Protein AF-A0A942FR25-F1 (afdb_monomer)

Solvent-accessible surface area (backbone atoms only — not comparable to full-atom values): 17354 Å² total; per-residue (Å²): 136,85,74,80,76,83,76,86,82,65,77,88,60,64,59,56,85,66,98,65,94,49,100,90,45,75,43,62,68,50,50,53,53,28,38,51,36,20,27,72,61,48,30,63,64,60,10,22,54,74,64,72,45,62,48,69,58,56,54,54,50,56,70,38,91,74,14,62,48,45,42,53,43,42,53,53,16,40,55,50,6,45,54,52,50,49,51,54,50,49,50,36,33,76,67,25,45,79,40,79,40,69,55,98,92,38,84,73,48,72,44,76,46,68,41,66,66,57,38,52,52,52,44,29,72,78,38,35,95,82,52,47,73,92,64,75,77,79,75,48,75,66,55,50,52,51,48,52,51,50,53,51,49,51,50,52,51,48,53,51,50,56,48,50,55,46,52,51,50,53,48,52,50,48,53,50,50,49,53,52,50,52,52,53,50,51,55,51,48,50,54,56,57,67,73,46,53,75,68,57,52,52,54,51,50,55,49,52,54,50,54,57,68,44,40,62,59,53,47,53,62,68,42,30,67,54,52,30,53,52,25,51,53,49,38,74,64,44,86,49,73,71,52,36,52,53,23,49,52,46,30,56,50,27,53,50,52,37,51,51,50,53,52,50,49,53,52,51,53,51,51,49,54,54,53,53,72,72,40,98,59,43,77,65,51,51,59,50,50,57,61,54,57,56,61,76,69,72,76,89,86,83,84,93,83,132

Mean predicted aligned error: 18.63 Å

Radius of gyration: 49.73 Å; Cα contacts (8 Å, |Δi|>4): 180; chains: 1; bounding box: 97×57×123 Å

Sequence (306 aa):
MDQPKPQQFLPQFTPVPRAKDRHNGWKPEVQRAFIEALAETGSVKSAARRVGRAEVGAYLLRRHPEAHEFRAAWDIALDIGMRRIEDVAMDRALHGVETPVYSYGKLVGTRRVYNDYLLMFMLRNRAPERFAGGQAKAMNAVDQMELTRLKKQWRKEWEAESKRERAIRDNEQARQSESNLIEGIASMHQRWFTELGPRSRAAYRSFREIELAEEEERRDMRWSDIDLEIAQEDLAQAGDHWEEEEARDAVTLAERTRSAHEADRAAAEAEYAEWFTQERRAKVWWVIDVVFGALSRGDGGEEEGE

Foldseek 3Di:
DDDPDQDPPFDDFDAQDDPDDDPQDCDPVLLVQLLSQCLQALDLCRSCVVSPHDSVRVVVSCPDPPCPRSVVSNVVSNVNNVVVVLVVLVCCQVFADWDFDDDPNDGPDTDGDHDVVSVLVSCCVVPVVVRVPDDDDPQDPVSVVVVVVVVVVVVVVVVVVVVVVVVVVVVVVVVVVVVVVVVVVVVVVVVVLVPDDPVVNVVVVVVVVVCVVCVVVVVVLVCLVVQLVVLVVQCVVDDDPVSNVVSVVSNVVSVVSNVVSVVVVVVVVVVCVVVCVPDPCNVVVVVVCVVVVVVVPPPDDDDDDD

Structure (mmCIF, N/CA/C/O backbone):
data_AF-A0A942FR25-F1
#
_entry.id   AF-A0A942FR25-F1
#
loop_
_atom_site.group_PDB
_atom_site.id
_atom_site.type_symbol
_atom_site.label_atom_id
_atom_site.label_alt_id
_atom_site.label_comp_id
_atom_site.label_asym_id
_atom_site.label_entity_id
_atom_site.label_seq_id
_atom_site.pdbx_PDB_ins_code
_atom_site.Cartn_x
_atom_site.Cartn_y
_atom_site.Cartn_z
_atom_site.occupancy
_atom_site.B_iso_or_equiv
_atom_site.auth_seq_id
_atom_site.auth_comp_id
_atom_site.auth_asym_id
_atom_site.auth_atom_id
_atom_site.pdbx_PDB_model_num
ATOM 1 N N . MET A 1 1 ? -46.292 -17.901 46.317 1.00 34.22 1 MET A N 1
ATOM 2 C CA . MET A 1 1 ? -45.677 -16.915 45.406 1.00 34.22 1 MET A CA 1
ATOM 3 C C . MET A 1 1 ? -45.292 -17.676 44.152 1.00 34.22 1 MET A C 1
ATOM 5 O O . MET A 1 1 ? -44.264 -18.339 44.144 1.00 34.22 1 MET A O 1
ATOM 9 N N . ASP A 1 2 ? -46.201 -17.703 43.184 1.00 38.41 2 ASP A N 1
ATOM 10 C CA . ASP A 1 2 ? -46.041 -18.387 41.900 1.00 38.41 2 ASP A CA 1
ATOM 11 C C . ASP A 1 2 ? -44.992 -17.617 41.084 1.00 38.41 2 ASP A C 1
ATOM 13 O O . ASP A 1 2 ? -45.192 -16.437 40.789 1.00 38.41 2 ASP A O 1
ATOM 17 N N . GLN A 1 3 ? -43.816 -18.207 40.847 1.00 40.31 3 GLN A N 1
ATOM 18 C CA . GLN A 1 3 ? -42.799 -17.544 40.031 1.00 40.31 3 GLN A CA 1
ATOM 19 C C . GLN A 1 3 ? -43.244 -17.615 38.567 1.00 40.31 3 GLN A C 1
ATOM 21 O O . GLN A 1 3 ? -43.545 -18.715 38.097 1.00 40.31 3 GLN A O 1
ATOM 26 N N . PRO A 1 4 ? -43.296 -16.488 37.834 1.00 40.94 4 PRO A N 1
ATOM 27 C CA . PRO A 1 4 ? -43.679 -16.520 36.431 1.00 40.94 4 PRO A CA 1
ATOM 28 C C . PRO A 1 4 ? -42.734 -17.457 35.672 1.00 40.94 4 PRO A C 1
ATOM 30 O O . PRO A 1 4 ? -41.515 -17.396 35.844 1.00 40.94 4 PRO A O 1
ATOM 33 N N . LYS A 1 5 ? -43.309 -18.357 34.862 1.00 44.16 5 LYS A N 1
ATOM 34 C CA . LYS A 1 5 ? -42.544 -19.283 34.017 1.00 44.16 5 LYS A CA 1
ATOM 35 C C . LYS A 1 5 ? -41.542 -18.488 33.163 1.00 44.16 5 LYS A C 1
ATOM 37 O O . LYS A 1 5 ? -41.953 -17.484 32.574 1.00 44.16 5 LYS A O 1
ATOM 42 N N . PRO A 1 6 ? -40.278 -18.937 33.063 1.00 47.50 6 PRO A N 1
ATOM 43 C CA . PRO A 1 6 ? -39.261 -18.269 32.260 1.00 47.50 6 PRO A CA 1
ATOM 44 C C . PRO A 1 6 ? -39.734 -18.158 30.808 1.00 47.50 6 PRO A C 1
ATOM 46 O O . PRO A 1 6 ? -40.096 -19.162 30.182 1.00 47.50 6 PRO A O 1
ATOM 49 N N . GLN A 1 7 ? -39.824 -16.931 30.294 1.00 50.09 7 GLN A N 1
ATOM 50 C CA . GLN A 1 7 ? -40.243 -16.692 28.917 1.00 50.09 7 GLN A CA 1
ATOM 51 C C . GLN A 1 7 ? -39.110 -17.164 28.000 1.00 50.09 7 GLN A C 1
ATOM 53 O O . GLN A 1 7 ? -38.007 -16.626 28.042 1.00 50.09 7 GLN A O 1
ATOM 58 N N . GLN A 1 8 ? -39.379 -18.189 27.185 1.00 53.31 8 GLN A N 1
ATOM 59 C CA . GLN A 1 8 ? -38.419 -18.822 26.272 1.00 53.31 8 GLN A CA 1
ATOM 60 C C . GLN A 1 8 ? -38.007 -17.877 25.125 1.00 53.31 8 GLN A C 1
ATOM 62 O O . GLN A 1 8 ? -38.397 -18.068 23.979 1.00 53.31 8 GLN A O 1
ATOM 67 N N . PHE A 1 9 ? -37.222 -16.843 25.428 1.00 59.25 9 PHE A N 1
ATOM 68 C CA . PHE A 1 9 ? -36.678 -15.899 24.444 1.00 59.25 9 PHE A CA 1
ATOM 69 C C . PHE A 1 9 ? -35.254 -16.243 23.992 1.00 59.25 9 PHE A C 1
ATOM 71 O O . PHE A 1 9 ? -34.686 -15.531 23.167 1.00 59.25 9 PHE A O 1
ATOM 78 N N . LEU A 1 10 ? -34.667 -17.322 24.519 1.00 70.50 10 LEU A N 1
ATOM 79 C CA . LEU A 1 10 ? -33.296 -17.727 24.218 1.00 70.50 10 LEU A CA 1
ATOM 80 C C . LEU A 1 10 ? -33.260 -19.056 23.464 1.00 70.50 10 LEU A C 1
ATOM 82 O O . LEU A 1 10 ? -34.078 -19.936 23.747 1.00 70.50 10 LEU A O 1
ATOM 86 N N . PRO A 1 11 ? -32.317 -19.217 22.518 1.00 74.00 11 PRO A N 1
ATOM 87 C CA . PRO A 1 11 ? -32.159 -20.468 21.796 1.00 74.00 11 PRO A CA 1
ATOM 88 C C . PRO A 1 11 ? -31.847 -21.601 22.775 1.00 74.00 11 PRO A C 1
ATOM 90 O O . PRO A 1 11 ? -31.029 -21.457 23.688 1.00 74.00 11 PRO A O 1
ATOM 93 N N . GLN A 1 12 ? -32.514 -22.738 22.576 1.00 83.88 12 GLN A N 1
ATOM 94 C CA . GLN A 1 12 ? -32.185 -23.968 23.288 1.00 83.88 12 GLN A CA 1
ATOM 95 C C . GLN A 1 12 ? -30.745 -24.360 22.940 1.00 83.88 12 GLN A C 1
ATOM 97 O O . GLN A 1 12 ? -30.355 -24.320 21.775 1.00 83.88 12 GLN A O 1
ATOM 102 N N . PHE A 1 13 ? -29.962 -24.729 23.951 1.00 91.12 13 PHE A N 1
ATOM 103 C CA . PHE A 1 13 ? -28.568 -25.135 23.793 1.00 91.12 13 PHE A CA 1
ATOM 104 C C . PHE A 1 13 ? -28.300 -26.390 24.623 1.00 91.12 13 PHE A C 1
ATOM 106 O O . PHE A 1 13 ? -28.892 -26.578 25.693 1.00 91.12 13 PHE A O 1
ATOM 113 N N . THR A 1 14 ? -27.387 -27.233 24.151 1.00 93.06 14 THR A N 1
ATOM 114 C CA . THR A 1 14 ? -26.921 -28.421 24.864 1.00 93.06 14 THR A CA 1
ATOM 115 C C . THR A 1 14 ? -26.031 -27.995 26.031 1.00 93.06 14 THR A C 1
ATOM 117 O O . THR A 1 14 ? -24.980 -27.383 25.813 1.00 93.06 14 THR A O 1
ATOM 120 N N . PRO A 1 15 ? -26.418 -28.273 27.290 1.00 93.75 15 PRO A N 1
ATOM 121 C CA . PRO A 1 15 ? -25.626 -27.857 28.438 1.00 93.75 15 PRO A CA 1
ATOM 122 C C . PRO A 1 15 ? -24.295 -28.596 28.505 1.00 93.75 15 PRO A C 1
ATOM 124 O O . PRO A 1 15 ? -24.213 -29.789 28.225 1.00 93.75 15 PRO A O 1
ATOM 127 N N . VAL A 1 16 ? -23.259 -27.885 28.942 1.00 94.56 16 VAL A N 1
ATOM 128 C CA . VAL A 1 16 ? -21.900 -28.416 29.043 1.00 94.56 16 VAL A CA 1
ATOM 129 C C . VAL A 1 16 ? -21.887 -29.579 30.040 1.00 94.56 16 VAL A C 1
ATOM 131 O O . VAL A 1 16 ? -22.288 -29.378 31.200 1.00 94.56 16 VAL A O 1
ATOM 134 N N . PRO A 1 17 ? -21.412 -30.772 29.646 1.00 91.44 17 PRO A N 1
ATOM 135 C CA . PRO A 1 17 ? -21.395 -31.926 30.531 1.00 91.44 17 PRO A CA 1
ATOM 136 C C . PRO A 1 17 ? -20.480 -31.679 31.735 1.00 91.44 17 PRO A C 1
ATOM 138 O O . PRO A 1 17 ? -19.470 -30.973 31.671 1.00 91.44 17 PRO A O 1
ATOM 141 N N . ARG A 1 18 ? -20.855 -32.243 32.888 1.00 90.56 18 ARG A N 1
ATOM 142 C CA . ARG A 1 18 ? -20.091 -32.128 34.136 1.00 90.56 18 ARG A CA 1
ATOM 143 C C . ARG A 1 18 ? -19.612 -33.505 34.569 1.00 90.56 18 ARG A C 1
ATOM 145 O O . ARG A 1 18 ? -20.420 -34.379 34.838 1.00 90.56 18 ARG A O 1
ATOM 152 N N . ALA A 1 19 ? -18.299 -33.654 34.737 1.00 81.56 19 ALA A N 1
ATOM 153 C CA . ALA A 1 19 ? -17.681 -34.923 35.136 1.00 81.56 19 ALA A CA 1
ATOM 154 C C . ALA A 1 19 ? -18.052 -35.404 36.555 1.00 81.56 19 ALA A C 1
ATOM 156 O O . ALA A 1 19 ? -17.898 -36.578 36.869 1.00 81.56 19 ALA A O 1
ATOM 157 N N . LYS A 1 20 ? -18.489 -34.504 37.446 1.00 84.06 20 LYS A N 1
ATOM 158 C CA . LYS A 1 20 ? -18.897 -34.840 38.820 1.00 84.06 20 LYS A CA 1
ATOM 159 C C . LYS A 1 20 ? -20.219 -34.159 39.142 1.00 84.06 20 LYS A C 1
ATOM 161 O O . LYS A 1 20 ? -20.299 -32.931 39.024 1.00 84.06 20 LYS A O 1
ATOM 166 N N . ASP A 1 21 ? -21.200 -34.929 39.607 1.00 83.31 21 ASP A N 1
ATOM 167 C CA . ASP A 1 21 ? -22.414 -34.362 40.188 1.00 83.31 21 ASP A CA 1
ATOM 168 C C . ASP A 1 21 ? -22.091 -33.799 41.578 1.00 83.31 21 ASP A C 1
ATOM 170 O O . ASP A 1 21 ? -21.550 -34.479 42.450 1.00 83.31 21 ASP A O 1
ATOM 174 N N . ARG A 1 22 ? -22.357 -32.507 41.759 1.00 85.00 22 ARG A N 1
ATOM 175 C CA . ARG A 1 22 ? -22.166 -31.786 43.020 1.00 85.00 22 ARG A CA 1
ATOM 176 C C . ARG A 1 22 ? -23.478 -31.093 43.351 1.00 85.00 22 ARG A C 1
ATOM 178 O O . ARG A 1 22 ? -24.115 -30.532 42.460 1.00 85.00 22 ARG A O 1
ATOM 185 N N . HIS A 1 23 ? -23.841 -31.040 44.631 1.00 80.38 23 HIS A N 1
ATOM 186 C CA . HIS A 1 23 ? -25.064 -30.358 45.077 1.00 80.38 23 HIS A CA 1
ATOM 187 C C . HIS A 1 23 ? -25.105 -28.877 44.632 1.00 80.38 23 HIS A C 1
ATOM 189 O O . HIS A 1 23 ? -26.142 -28.379 44.205 1.00 80.38 23 HIS A O 1
ATOM 195 N N . ASN A 1 24 ? -23.955 -28.195 44.635 1.00 82.31 24 ASN A N 1
ATOM 196 C CA . ASN A 1 24 ? -23.771 -26.828 44.135 1.00 82.31 24 ASN A CA 1
ATOM 197 C C . ASN A 1 24 ? -23.183 -26.779 42.709 1.00 82.31 24 ASN A C 1
ATOM 199 O O . ASN A 1 24 ? -22.561 -25.795 42.309 1.00 82.31 24 ASN A O 1
ATOM 203 N N . GLY A 1 25 ? -23.346 -27.853 41.939 1.00 88.38 25 GLY A N 1
ATOM 204 C CA . GLY A 1 25 ? -22.802 -27.988 40.596 1.00 88.38 25 GLY A CA 1
ATOM 205 C C . GLY A 1 25 ? -23.503 -27.106 39.564 1.00 88.38 25 GLY A C 1
ATOM 206 O O . GLY A 1 25 ? -24.610 -26.599 39.774 1.00 88.38 25 GLY A O 1
ATOM 207 N N . TRP A 1 26 ? -22.844 -26.947 38.420 1.00 93.88 26 TRP A N 1
ATOM 208 C CA . TRP A 1 26 ? -23.400 -26.333 37.216 1.00 93.88 26 TRP A CA 1
ATOM 209 C C . TRP A 1 26 ? -24.246 -27.345 36.440 1.00 93.88 26 TRP A C 1
ATOM 211 O O . TRP A 1 26 ? -23.858 -27.808 35.367 1.00 93.88 26 TRP A O 1
ATOM 221 N N . LYS A 1 27 ? -25.378 -27.727 37.036 1.00 93.00 27 LYS A N 1
ATOM 222 C CA . LYS A 1 27 ? -26.339 -28.654 36.431 1.00 93.00 27 LYS A CA 1
ATOM 223 C C . LYS A 1 27 ? -26.947 -28.058 35.151 1.00 93.00 27 LYS A C 1
ATOM 225 O O . LYS A 1 27 ? -26.974 -26.829 35.034 1.00 93.00 27 LYS A O 1
ATOM 230 N N . PRO A 1 28 ? -27.443 -28.888 34.219 1.00 92.75 28 PRO A N 1
ATOM 231 C CA . PRO A 1 28 ? -28.077 -28.427 32.982 1.00 92.75 28 PRO A CA 1
ATOM 232 C C . PRO A 1 28 ? -29.111 -27.307 33.188 1.00 92.75 28 PRO A C 1
ATOM 234 O O . PRO A 1 28 ? -29.110 -26.308 32.473 1.00 92.75 28 PRO A O 1
ATOM 237 N N . GLU A 1 29 ? -29.936 -27.418 34.228 1.00 90.94 29 GLU A N 1
ATOM 238 C CA . GLU A 1 29 ? -30.976 -26.444 34.579 1.00 90.94 29 GLU A CA 1
ATOM 239 C C . GLU A 1 29 ? -30.370 -25.111 35.029 1.00 90.94 29 GLU A C 1
ATOM 241 O O . GLU A 1 29 ? -30.848 -24.046 34.649 1.00 90.94 29 GLU A O 1
ATOM 246 N N . VAL A 1 30 ? -29.278 -25.168 35.796 1.00 94.25 30 VAL A N 1
ATOM 247 C CA . VAL A 1 30 ? -28.557 -23.990 36.301 1.00 94.25 30 VAL A CA 1
ATOM 248 C C . VAL A 1 30 ? -27.853 -23.257 35.161 1.00 94.25 30 VAL A C 1
ATOM 250 O O . VAL A 1 30 ? -27.816 -22.032 35.161 1.00 94.25 30 VAL A O 1
ATOM 253 N N . GLN A 1 31 ? -27.315 -23.986 34.178 1.00 95.31 31 GLN A N 1
ATOM 254 C CA . GLN A 1 31 ? -26.708 -23.377 32.992 1.00 95.31 31 GLN A CA 1
ATOM 255 C C . GLN A 1 31 ? -27.750 -22.616 32.167 1.00 95.31 31 GLN A C 1
ATOM 257 O O . GLN A 1 31 ? -27.502 -21.473 31.793 1.00 95.31 31 GLN A O 1
ATOM 262 N N . ARG A 1 32 ? -28.931 -23.208 31.939 1.00 94.69 32 ARG A N 1
ATOM 263 C CA . ARG A 1 32 ? -30.037 -22.537 31.236 1.00 94.69 32 ARG A CA 1
ATOM 264 C C . ARG A 1 32 ? -30.522 -21.296 31.990 1.00 94.69 32 ARG A C 1
ATOM 266 O O . ARG A 1 32 ? -30.569 -20.218 31.408 1.00 94.69 32 ARG A O 1
ATOM 273 N N . ALA A 1 33 ? -30.771 -21.422 33.296 1.00 93.81 33 ALA A N 1
ATOM 274 C CA . ALA A 1 33 ? -31.179 -20.298 34.143 1.00 93.81 33 ALA A CA 1
ATOM 275 C C . ALA A 1 33 ? -30.123 -19.180 34.197 1.00 93.81 33 ALA A C 1
ATOM 277 O O . ALA A 1 33 ? -30.453 -18.004 34.327 1.00 93.81 33 ALA A O 1
ATOM 278 N N . PHE A 1 34 ? -28.839 -19.531 34.094 1.00 95.62 34 PHE A N 1
ATOM 279 C CA . PHE A 1 34 ? -27.762 -18.549 34.051 1.00 95.62 34 PHE A CA 1
ATOM 280 C C . PHE A 1 34 ? -27.778 -17.753 32.747 1.00 95.62 34 PHE A C 1
ATOM 282 O O . PHE A 1 34 ? -27.652 -16.534 32.791 1.00 95.62 34 PHE A O 1
ATOM 289 N N . ILE A 1 35 ? -27.949 -18.427 31.608 1.00 95.62 35 ILE A N 1
ATOM 290 C CA . ILE A 1 35 ? -28.034 -17.788 30.290 1.00 95.62 35 ILE A CA 1
ATOM 291 C C . ILE A 1 35 ? -29.256 -16.863 30.216 1.00 95.62 35 ILE A C 1
ATOM 293 O O . ILE A 1 35 ? -29.148 -15.735 29.742 1.00 95.62 35 ILE A O 1
ATOM 297 N N . GLU A 1 36 ? -30.378 -17.273 30.803 1.00 93.75 36 GLU A N 1
ATOM 298 C CA . GLU A 1 36 ? -31.555 -16.417 30.963 1.00 93.75 36 GLU A CA 1
ATOM 299 C C . GLU A 1 36 ? -31.287 -15.191 31.842 1.00 93.75 36 GLU A C 1
ATOM 301 O O . GLU A 1 36 ? -31.509 -14.053 31.425 1.00 93.75 36 GLU A O 1
ATOM 306 N N . ALA A 1 37 ? -30.714 -15.394 33.029 1.00 93.38 37 ALA A N 1
ATOM 307 C CA . ALA A 1 37 ? -30.344 -14.292 33.907 1.00 93.38 37 ALA A CA 1
ATOM 308 C C . ALA A 1 37 ? -29.315 -13.347 33.258 1.00 93.38 37 ALA A C 1
ATOM 310 O O . ALA A 1 37 ? -29.316 -12.145 33.538 1.00 93.38 37 ALA A O 1
ATOM 311 N N . LEU A 1 38 ? -28.442 -13.863 32.390 1.00 94.31 38 LEU A N 1
ATOM 312 C CA . LEU A 1 38 ? -27.484 -13.068 31.630 1.00 94.31 38 LEU A CA 1
ATOM 313 C C . LEU A 1 38 ? -28.186 -12.196 30.585 1.00 94.31 38 LEU A C 1
ATOM 315 O O . LEU A 1 38 ? -27.869 -11.014 30.500 1.00 94.31 38 LEU A O 1
ATOM 319 N N . ALA A 1 39 ? -29.182 -12.729 29.876 1.00 93.06 39 ALA A N 1
ATOM 320 C CA . ALA A 1 39 ? -29.982 -11.964 28.919 1.00 93.06 39 ALA A CA 1
ATOM 321 C C . ALA A 1 39 ? -30.844 -10.880 29.575 1.00 93.06 39 ALA A C 1
ATOM 323 O O . ALA A 1 39 ? -31.107 -9.833 28.987 1.00 93.06 39 ALA A O 1
ATOM 324 N N . GLU A 1 40 ? -31.285 -11.102 30.811 1.00 90.25 40 GLU A N 1
ATOM 325 C CA . GLU A 1 40 ? -32.037 -10.094 31.557 1.00 90.25 40 GLU A CA 1
ATOM 326 C C . GLU A 1 40 ? -31.151 -8.990 32.135 1.00 90.25 40 GLU A C 1
ATOM 328 O O . GLU A 1 40 ? -31.572 -7.837 32.202 1.00 90.25 40 GLU A O 1
ATOM 333 N N . THR A 1 41 ? -29.943 -9.334 32.590 1.00 89.69 41 THR A N 1
ATOM 334 C CA . THR A 1 41 ? -29.105 -8.407 33.368 1.00 89.69 41 THR A CA 1
ATOM 335 C C . THR A 1 41 ? -27.943 -7.802 32.589 1.00 89.69 41 THR A C 1
ATOM 337 O O . THR A 1 41 ? -27.392 -6.797 33.033 1.00 89.69 41 THR A O 1
ATOM 340 N N . GLY A 1 42 ? -27.503 -8.439 31.500 1.00 90.44 42 GLY A N 1
ATOM 341 C CA . GLY A 1 42 ? -26.280 -8.092 30.768 1.00 90.44 42 GLY A CA 1
ATOM 342 C C . GLY A 1 42 ? -24.993 -8.198 31.600 1.00 90.44 42 GLY A C 1
ATOM 343 O O . GLY A 1 42 ? -23.936 -7.752 31.166 1.00 90.44 42 GLY A O 1
ATOM 344 N N . SER A 1 43 ? -25.052 -8.765 32.812 1.00 93.69 43 SER A N 1
ATOM 345 C CA . SER A 1 43 ? -23.929 -8.813 33.749 1.00 93.69 43 SER A CA 1
ATOM 346 C C . SER A 1 43 ? -23.711 -10.222 34.278 1.00 93.69 43 SER A C 1
ATOM 348 O O . SER A 1 43 ? -24.530 -10.765 35.019 1.00 93.69 43 SER A O 1
ATOM 350 N N . VAL A 1 44 ? -22.542 -10.786 33.974 1.0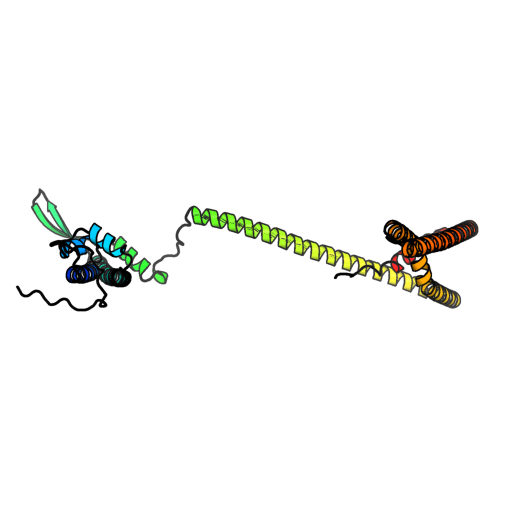0 95.44 44 VAL A N 1
ATOM 351 C CA . VAL A 1 44 ? -22.129 -12.132 34.405 1.00 95.44 44 VAL A CA 1
ATOM 352 C C . VAL A 1 44 ? -22.177 -12.279 35.925 1.00 95.44 44 VAL A C 1
ATOM 354 O O . VAL A 1 44 ? -22.658 -13.287 36.438 1.00 95.44 44 VAL A O 1
ATOM 357 N N . LYS A 1 45 ? -21.732 -11.253 36.657 1.00 95.94 45 LYS A N 1
ATOM 358 C CA . LYS A 1 45 ? -21.734 -11.239 38.124 1.00 95.94 45 LYS A CA 1
ATOM 359 C C . LYS A 1 45 ? -23.155 -11.294 38.689 1.00 95.94 45 LYS A C 1
ATOM 361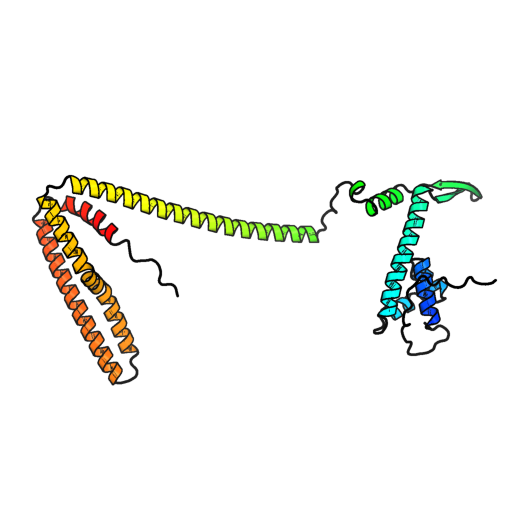 O O . LYS A 1 45 ? -23.426 -12.081 39.597 1.00 95.94 45 LYS A O 1
ATOM 366 N N . SER A 1 46 ? -24.064 -10.482 38.149 1.00 94.06 46 SER A N 1
ATOM 367 C CA . SER A 1 46 ? -25.473 -10.466 38.566 1.00 94.06 46 SER A CA 1
ATOM 368 C C . SER A 1 46 ? -26.185 -11.768 38.200 1.00 94.06 46 SER A C 1
ATOM 370 O O . SER A 1 46 ? -26.890 -12.330 39.038 1.00 94.06 46 SER A O 1
ATOM 372 N N . ALA A 1 47 ? -25.940 -12.293 36.997 1.00 95.25 47 ALA A N 1
ATOM 373 C CA . ALA A 1 47 ? -26.488 -13.564 36.536 1.00 95.25 47 ALA A CA 1
ATOM 374 C C . ALA A 1 47 ? -26.020 -14.744 37.402 1.00 95.25 47 ALA A C 1
ATOM 376 O O . ALA A 1 47 ? -26.838 -15.531 37.876 1.00 95.25 47 ALA A O 1
ATOM 377 N N . ALA A 1 48 ? -24.718 -14.825 37.700 1.00 95.88 48 ALA A N 1
ATOM 378 C CA . ALA A 1 48 ? -24.147 -15.857 38.564 1.00 95.88 48 ALA A CA 1
ATOM 379 C C . ALA A 1 48 ? -24.738 -15.797 39.983 1.00 95.88 48 ALA A C 1
ATOM 381 O O . ALA A 1 48 ? -25.132 -16.823 40.540 1.00 95.88 48 ALA A O 1
ATOM 382 N N . ARG A 1 49 ? -24.892 -14.587 40.540 1.00 95.75 49 ARG A N 1
ATOM 383 C CA . ARG A 1 49 ? -25.542 -14.385 41.842 1.00 95.75 49 ARG A CA 1
ATOM 384 C C . ARG A 1 49 ? -26.996 -14.856 41.835 1.00 95.75 49 ARG A C 1
ATOM 386 O O . ARG A 1 49 ? -27.417 -15.494 42.795 1.00 95.75 49 ARG A O 1
ATOM 393 N N . ARG A 1 50 ? -27.741 -14.581 40.760 1.00 95.25 50 ARG A N 1
ATOM 394 C CA . ARG A 1 50 ? -29.154 -14.967 40.619 1.00 95.25 50 ARG A CA 1
ATOM 395 C C . ARG A 1 50 ? -29.356 -16.480 40.586 1.00 95.25 50 ARG A C 1
ATOM 397 O O . ARG A 1 50 ? -30.327 -16.963 41.153 1.00 95.25 50 ARG A O 1
ATOM 404 N N . VAL A 1 51 ? -28.413 -17.228 40.012 1.00 94.75 51 VAL A N 1
ATOM 405 C CA . VAL A 1 51 ? -28.432 -18.704 40.038 1.00 94.75 51 VAL A CA 1
ATOM 406 C C . VAL A 1 51 ? -27.710 -19.314 41.247 1.00 94.75 51 VAL A C 1
ATOM 408 O O . VAL A 1 51 ? -27.536 -20.531 41.325 1.00 94.75 51 VAL A O 1
ATOM 411 N N . GLY A 1 52 ? -27.250 -18.489 42.194 1.00 94.38 52 GLY A N 1
ATOM 412 C CA . GLY A 1 52 ? -26.538 -18.951 43.385 1.00 94.38 52 GLY A CA 1
ATOM 413 C C . GLY A 1 52 ? -25.214 -19.652 43.063 1.00 94.38 52 GLY A C 1
ATOM 414 O O . GLY A 1 52 ? -24.905 -20.693 43.651 1.00 94.38 52 GLY A O 1
ATOM 415 N N . ARG A 1 53 ? -24.447 -19.141 42.091 1.00 94.38 53 ARG A N 1
ATOM 416 C CA . ARG A 1 53 ? -23.128 -19.664 41.698 1.00 94.38 53 ARG A CA 1
ATOM 417 C C . ARG A 1 53 ? -22.068 -18.566 41.670 1.00 94.38 53 ARG A C 1
ATOM 419 O O . ARG A 1 53 ? -22.361 -17.384 41.532 1.00 94.38 53 ARG A O 1
ATOM 426 N N . ALA A 1 54 ? -20.808 -18.976 41.792 1.00 93.12 54 ALA A N 1
ATOM 427 C CA . ALA A 1 54 ? -19.669 -18.082 41.610 1.00 93.12 54 ALA A CA 1
ATOM 428 C C . ALA A 1 54 ? -19.437 -17.799 40.116 1.00 93.12 54 ALA A C 1
ATOM 430 O O . ALA A 1 54 ? -19.490 -18.728 39.304 1.00 93.12 54 ALA A O 1
ATOM 431 N N . GLU A 1 55 ? -19.105 -16.552 39.760 1.00 94.44 55 GLU A N 1
ATOM 432 C CA . GLU A 1 55 ? -18.862 -16.155 38.360 1.00 94.44 55 GLU A CA 1
ATOM 433 C C . GLU A 1 55 ? -17.725 -16.956 37.716 1.00 94.44 55 GLU A C 1
ATOM 435 O O . GLU A 1 55 ? -17.800 -17.320 36.545 1.00 94.44 55 GLU A O 1
ATOM 440 N N . VAL A 1 56 ? -16.701 -17.302 38.508 1.00 95.69 56 VAL A N 1
ATOM 441 C CA . VAL A 1 56 ? -15.541 -18.082 38.058 1.00 95.69 56 VAL A CA 1
ATOM 442 C C . VAL A 1 56 ? -15.999 -19.402 37.438 1.00 95.69 56 VAL A C 1
ATOM 444 O O . VAL A 1 56 ? -15.482 -19.822 36.407 1.00 95.69 56 VAL A O 1
ATOM 447 N N . GLY A 1 57 ? -17.024 -20.035 38.015 1.00 93.56 57 GLY A N 1
ATOM 448 C CA . GLY A 1 57 ? -17.581 -21.274 37.484 1.00 93.56 57 GLY A CA 1
ATOM 449 C C . GLY A 1 57 ? -18.253 -21.106 36.118 1.00 93.56 57 GLY A C 1
ATOM 450 O O . GLY A 1 57 ? -18.143 -22.002 35.286 1.00 93.56 57 GLY A O 1
ATOM 451 N N . ALA A 1 58 ? -18.880 -19.956 35.861 1.00 95.19 58 ALA A N 1
ATOM 452 C CA . ALA A 1 58 ? -19.497 -19.647 34.573 1.00 95.19 58 ALA A CA 1
ATOM 453 C C . ALA A 1 58 ? -18.432 -19.483 33.473 1.00 95.19 58 ALA A C 1
ATOM 455 O O . ALA A 1 58 ? -18.563 -20.037 32.383 1.00 95.19 58 ALA A O 1
ATOM 456 N N . TYR A 1 59 ? -17.316 -18.812 33.780 1.00 96.50 59 TYR A N 1
ATOM 457 C CA . TYR A 1 59 ? -16.186 -18.709 32.850 1.00 96.50 59 TYR A CA 1
ATOM 458 C C . TYR A 1 59 ? -15.493 -20.052 32.602 1.00 96.50 59 TYR A C 1
ATOM 460 O O . TYR A 1 59 ? -15.079 -20.328 31.476 1.00 96.50 59 TYR A O 1
ATOM 468 N N . LEU A 1 60 ? -15.390 -20.911 33.621 1.00 94.81 60 LEU A N 1
ATOM 469 C CA . LEU A 1 60 ? -14.858 -22.266 33.452 1.00 94.81 60 LEU A CA 1
ATOM 470 C C . LEU A 1 60 ? -15.739 -23.121 32.533 1.00 94.81 60 LEU A C 1
ATOM 472 O O . LEU A 1 60 ? -15.200 -23.883 31.737 1.00 94.81 60 LEU A O 1
ATOM 476 N N . LEU A 1 61 ? -17.069 -22.981 32.599 1.00 94.50 61 LEU A N 1
ATOM 477 C CA . LEU A 1 61 ? -17.969 -23.607 31.623 1.00 94.50 61 LEU A CA 1
ATOM 478 C C . LEU A 1 61 ? -17.701 -23.094 30.211 1.00 94.50 61 LEU A C 1
ATOM 480 O O . LEU A 1 61 ? -17.564 -23.895 29.296 1.00 94.50 61 LEU A O 1
ATOM 484 N N . ARG A 1 62 ? -17.561 -21.773 30.043 1.00 95.62 62 ARG A N 1
ATOM 485 C CA . ARG A 1 62 ? -17.314 -21.146 28.736 1.00 95.62 62 ARG A CA 1
ATOM 486 C C . ARG A 1 62 ? -16.025 -21.645 28.067 1.00 95.62 62 ARG A C 1
ATOM 488 O O . ARG A 1 62 ? -15.955 -21.689 26.845 1.00 95.62 62 ARG A O 1
ATOM 495 N N . ARG A 1 63 ? -15.010 -22.012 28.858 1.00 95.81 63 ARG A N 1
ATOM 496 C CA . ARG A 1 63 ? -13.717 -22.542 28.382 1.00 95.81 63 ARG A CA 1
ATOM 497 C C . ARG A 1 63 ? -13.715 -24.051 28.117 1.00 95.81 63 ARG A C 1
ATOM 499 O O . ARG A 1 63 ? -12.701 -24.568 27.659 1.00 95.81 63 ARG A O 1
ATOM 506 N N . HIS A 1 64 ? -14.791 -24.767 28.437 1.00 94.62 64 HIS A N 1
ATOM 507 C CA . HIS A 1 64 ? -14.841 -26.215 28.253 1.00 94.62 64 HIS A CA 1
ATOM 508 C C . HIS A 1 64 ? -14.817 -26.581 26.753 1.00 94.62 64 HIS A C 1
ATOM 510 O O . HIS A 1 64 ? -15.469 -25.889 25.968 1.00 94.62 64 HIS A O 1
ATOM 516 N N . PRO A 1 65 ? -14.124 -27.661 26.336 1.00 94.00 65 PRO A N 1
ATOM 517 C CA . PRO A 1 65 ? -14.043 -28.052 24.923 1.00 94.00 65 PRO A CA 1
ATOM 518 C C . PRO A 1 65 ? -15.416 -28.232 24.258 1.00 94.00 65 PRO A C 1
ATOM 520 O O . PRO A 1 65 ? -15.643 -27.751 23.154 1.00 94.00 65 PRO A O 1
ATOM 523 N N . GLU A 1 66 ? -16.361 -28.831 24.983 1.00 94.56 66 GLU A N 1
ATOM 524 C CA . GLU A 1 66 ? -17.729 -29.117 24.516 1.00 94.56 66 GLU A CA 1
ATOM 525 C C . GLU A 1 66 ? -18.727 -27.966 24.770 1.00 94.56 66 GLU A C 1
ATOM 527 O O . GLU A 1 66 ? -19.935 -28.169 24.784 1.00 94.56 66 GLU A O 1
ATOM 532 N N . ALA A 1 67 ? -18.249 -26.743 25.028 1.00 94.00 67 ALA A N 1
ATOM 533 C CA . ALA A 1 67 ? -19.103 -25.582 25.299 1.00 94.00 67 ALA A CA 1
A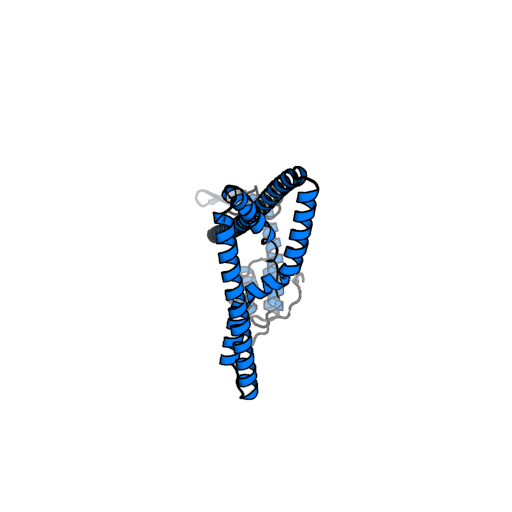TOM 534 C C . ALA A 1 67 ? -19.389 -24.720 24.059 1.00 94.00 67 ALA A C 1
ATOM 536 O O . ALA A 1 67 ? -19.539 -23.504 24.184 1.00 94.00 67 ALA A O 1
ATOM 537 N N . HIS A 1 68 ? -19.411 -25.285 22.849 1.00 95.56 68 HIS A N 1
ATOM 538 C CA . HIS A 1 68 ? -19.697 -24.520 21.623 1.00 95.56 68 HIS A CA 1
ATOM 539 C C . HIS A 1 68 ? -21.090 -23.878 21.677 1.00 95.56 68 HIS A C 1
ATOM 541 O O . HIS A 1 68 ? -21.212 -22.663 21.543 1.00 95.56 68 HIS A O 1
ATOM 547 N N . GLU A 1 69 ? -22.114 -24.668 21.985 1.00 95.38 69 GLU A N 1
ATOM 548 C CA . GLU A 1 69 ? -23.503 -24.213 22.076 1.00 95.38 69 GLU A CA 1
ATOM 549 C C . GLU A 1 69 ? -23.742 -23.282 23.272 1.00 95.38 69 GLU A C 1
ATOM 551 O O . GLU A 1 69 ? -24.421 -22.265 23.144 1.00 95.38 69 GLU A O 1
ATOM 556 N N . PHE A 1 70 ? -23.106 -23.555 24.416 1.00 95.12 70 PHE A N 1
ATOM 557 C CA . PHE A 1 70 ? -23.158 -22.660 25.577 1.00 95.12 70 PHE A CA 1
ATOM 558 C C . PHE A 1 70 ? -22.511 -21.297 25.292 1.00 95.12 70 PHE A C 1
ATOM 560 O O . PHE A 1 70 ? -23.032 -20.276 25.732 1.00 95.12 70 PHE A O 1
ATOM 567 N N . ARG A 1 71 ? -21.396 -21.254 24.545 1.00 96.12 71 ARG A N 1
ATOM 568 C CA . ARG A 1 71 ? -20.759 -19.995 24.117 1.00 96.12 71 ARG A CA 1
ATOM 569 C C . ARG A 1 71 ? -21.663 -19.195 23.188 1.00 96.12 71 ARG A C 1
ATOM 571 O O . ARG A 1 71 ? -21.852 -18.011 23.431 1.00 96.12 71 ARG A O 1
ATOM 578 N N . ALA A 1 72 ? -22.263 -19.847 22.195 1.00 95.00 72 ALA A N 1
ATOM 579 C CA . ALA A 1 72 ? -23.199 -19.187 21.290 1.00 95.00 72 ALA A CA 1
ATOM 580 C C . ALA A 1 72 ? -24.404 -18.606 22.050 1.00 95.00 72 ALA A C 1
ATOM 582 O O . ALA A 1 72 ? -24.744 -17.437 21.880 1.00 95.00 72 ALA A O 1
ATOM 583 N N . ALA A 1 73 ? -25.004 -19.386 22.955 1.00 95.00 73 ALA A N 1
ATOM 584 C CA . ALA A 1 73 ? -26.113 -18.919 23.784 1.00 95.00 73 ALA A CA 1
ATOM 585 C C . ALA A 1 73 ? -25.700 -17.779 24.734 1.00 95.00 73 ALA A C 1
ATOM 587 O O . ALA A 1 73 ? -26.485 -16.867 24.985 1.00 95.00 73 ALA A O 1
ATOM 588 N N . TRP A 1 74 ? -24.465 -17.804 25.241 1.00 95.56 74 TRP A N 1
ATOM 589 C CA . TRP A 1 74 ? -23.898 -16.739 26.067 1.00 95.56 74 TRP A CA 1
ATOM 590 C C . TRP A 1 74 ? -23.757 -15.430 25.298 1.00 95.56 74 TRP A C 1
ATOM 592 O O . TRP A 1 74 ? -24.137 -14.383 25.817 1.00 95.56 74 TRP A O 1
ATOM 602 N N . ASP A 1 75 ? -23.203 -15.479 24.089 1.00 95.06 75 ASP A N 1
ATOM 603 C CA . ASP A 1 75 ? -22.982 -14.284 23.276 1.00 95.06 75 ASP A CA 1
ATOM 604 C C . ASP A 1 75 ? -24.334 -13.667 22.863 1.00 95.06 75 ASP A C 1
ATOM 606 O O . ASP A 1 75 ? -24.546 -12.471 23.053 1.00 95.06 75 ASP A O 1
ATOM 610 N N . ILE A 1 76 ? -25.312 -14.496 22.473 1.00 93.81 76 ILE A N 1
ATOM 611 C CA . ILE A 1 76 ? -26.693 -14.054 22.201 1.00 93.81 76 ILE A CA 1
ATOM 612 C C . ILE A 1 76 ? -27.344 -13.430 23.445 1.00 93.81 76 ILE A C 1
ATOM 614 O O . ILE A 1 76 ? -28.004 -12.393 23.359 1.00 93.81 76 ILE A O 1
ATOM 618 N N . ALA A 1 77 ? -27.166 -14.041 24.618 1.00 93.25 77 ALA A N 1
ATOM 619 C CA . ALA A 1 77 ? -27.681 -13.491 25.866 1.00 93.25 77 ALA A CA 1
ATOM 620 C C . ALA A 1 77 ? -27.036 -12.139 26.203 1.00 93.25 77 ALA A C 1
ATOM 622 O O . ALA A 1 77 ? -27.737 -11.221 26.620 1.00 93.25 77 ALA A O 1
ATOM 623 N N . LEU A 1 78 ? -25.727 -11.978 25.992 1.00 93.62 78 LEU A N 1
ATOM 624 C CA . LEU A 1 78 ? -25.065 -10.686 26.177 1.00 93.62 78 LEU A CA 1
ATOM 625 C C . LEU A 1 78 ? -25.615 -9.620 25.231 1.00 93.62 78 LEU A C 1
ATOM 627 O O . LEU A 1 78 ? -25.877 -8.513 25.694 1.00 93.62 78 LEU A O 1
ATOM 631 N N . ASP A 1 79 ? -25.858 -9.948 23.964 1.00 91.38 79 ASP A N 1
ATOM 632 C CA . ASP A 1 79 ? -26.441 -9.006 23.004 1.00 91.38 79 ASP A CA 1
ATOM 633 C C . ASP A 1 79 ? -27.842 -8.549 23.434 1.00 91.38 79 ASP A C 1
ATOM 635 O O . ASP A 1 79 ? -28.162 -7.358 23.387 1.00 91.38 79 ASP A O 1
ATOM 639 N N . ILE A 1 80 ? -28.680 -9.473 23.915 1.00 91.19 80 ILE A N 1
ATOM 640 C CA . ILE A 1 80 ? -30.015 -9.146 24.441 1.00 91.19 80 ILE A CA 1
ATOM 641 C C . ILE A 1 80 ? -29.907 -8.276 25.700 1.00 91.19 80 ILE A C 1
ATOM 643 O O . ILE A 1 80 ? -30.608 -7.267 25.822 1.00 91.19 80 ILE A O 1
ATOM 647 N N . GLY A 1 81 ? -29.011 -8.636 26.621 1.00 88.56 81 GLY A N 1
ATOM 648 C CA . GLY A 1 81 ? -28.760 -7.865 27.836 1.00 88.56 81 GLY A CA 1
ATOM 649 C C . GLY A 1 81 ? -28.243 -6.458 27.533 1.00 88.56 81 GLY A C 1
ATOM 650 O O . GLY A 1 81 ? -28.673 -5.496 28.168 1.00 88.56 81 GLY A O 1
ATOM 651 N N . MET A 1 82 ? -27.381 -6.316 26.525 1.00 87.19 82 MET A N 1
ATOM 652 C CA . MET A 1 82 ? -26.843 -5.030 26.088 1.00 87.19 82 MET A CA 1
ATOM 653 C C . MET A 1 82 ? -27.947 -4.122 25.544 1.00 87.19 82 MET A C 1
ATOM 655 O O . MET A 1 82 ? -28.032 -2.972 25.967 1.00 87.19 82 MET A O 1
ATOM 659 N N . ARG A 1 83 ? -28.859 -4.641 24.708 1.00 87.56 83 ARG A N 1
ATOM 660 C CA . ARG A 1 83 ? -30.020 -3.873 24.211 1.00 87.56 83 ARG A CA 1
ATOM 661 C C . ARG A 1 83 ? -30.878 -3.327 25.353 1.00 87.56 83 ARG A C 1
ATOM 663 O O . ARG A 1 83 ? -31.241 -2.157 25.346 1.00 87.56 83 ARG A O 1
ATOM 670 N N . ARG A 1 84 ? -31.128 -4.135 26.388 1.00 86.12 84 ARG A N 1
ATOM 671 C CA . ARG A 1 84 ? -31.843 -3.676 27.591 1.00 86.12 84 ARG A CA 1
ATOM 672 C C . ARG A 1 84 ? -31.087 -2.597 28.361 1.00 86.12 84 ARG A C 1
ATOM 674 O O . ARG A 1 84 ? -31.698 -1.641 28.832 1.00 86.12 84 ARG A O 1
ATOM 681 N N . ILE A 1 85 ? -29.772 -2.746 28.516 1.00 86.81 85 ILE A N 1
ATOM 682 C CA . ILE A 1 85 ? -28.937 -1.723 29.157 1.00 86.81 85 ILE A CA 1
ATOM 683 C C . ILE A 1 85 ? -28.987 -0.422 28.353 1.00 86.81 85 ILE A C 1
ATOM 685 O O . ILE A 1 85 ? -29.085 0.644 28.957 1.00 86.81 85 ILE A O 1
ATOM 689 N N . GLU A 1 86 ? -28.957 -0.495 27.022 1.00 86.69 86 GLU A N 1
ATOM 690 C CA . GLU A 1 86 ? -29.101 0.673 26.153 1.00 86.69 86 GLU A CA 1
ATOM 691 C C . GLU A 1 86 ? -30.450 1.370 26.344 1.00 86.69 86 GLU A C 1
ATOM 693 O O . GLU A 1 86 ? -30.474 2.595 26.454 1.00 86.69 86 GLU A O 1
ATOM 698 N N . ASP A 1 87 ? -31.549 0.620 26.441 1.00 87.12 87 ASP A N 1
ATOM 699 C CA . ASP A 1 87 ? -32.881 1.186 26.681 1.00 87.12 87 ASP A CA 1
ATOM 700 C C . ASP A 1 87 ? -32.946 1.903 28.036 1.00 87.12 87 ASP A C 1
ATOM 702 O O . ASP A 1 87 ? -33.379 3.051 28.117 1.00 87.12 87 ASP A O 1
ATOM 706 N N . VAL A 1 88 ? -32.425 1.279 29.099 1.00 88.31 88 VAL A N 1
ATOM 707 C CA . VAL A 1 88 ? -32.348 1.897 30.435 1.00 88.31 88 VAL A CA 1
ATOM 708 C C . VAL A 1 88 ? -31.424 3.118 30.436 1.00 88.31 88 VAL A C 1
ATOM 710 O O . VAL A 1 88 ? -31.697 4.109 31.112 1.00 88.31 88 VAL A O 1
ATOM 713 N N . ALA A 1 89 ? -30.310 3.070 29.707 1.00 87.75 89 ALA A N 1
ATOM 714 C CA . ALA A 1 89 ? -29.403 4.204 29.576 1.00 87.75 89 ALA A CA 1
ATOM 715 C C . ALA A 1 89 ? -30.060 5.366 28.817 1.00 87.75 89 ALA A C 1
ATOM 717 O O . ALA A 1 89 ? -29.871 6.516 29.209 1.00 87.75 89 ALA A O 1
ATOM 718 N N . MET A 1 90 ? -30.854 5.074 27.782 1.00 85.94 90 MET A N 1
ATOM 719 C CA . MET A 1 90 ? -31.624 6.068 27.035 1.00 85.94 90 MET A CA 1
ATOM 720 C C . MET A 1 90 ? -32.696 6.714 27.915 1.00 85.94 90 MET A C 1
ATOM 722 O O . MET A 1 90 ? -32.772 7.937 27.978 1.00 85.94 90 MET A O 1
ATOM 726 N N . ASP A 1 91 ? -33.457 5.910 28.656 1.00 89.38 91 ASP A N 1
ATOM 727 C CA . ASP A 1 91 ? -34.463 6.388 29.609 1.00 89.38 91 ASP A CA 1
ATOM 728 C C . ASP A 1 91 ? -33.838 7.328 30.655 1.00 89.38 91 ASP A C 1
ATOM 730 O O . ASP A 1 91 ? -34.294 8.455 30.848 1.00 89.38 91 ASP A O 1
ATOM 734 N N . ARG A 1 92 ? -32.695 6.939 31.237 1.00 90.56 92 ARG A N 1
ATOM 735 C CA . ARG A 1 92 ? -31.932 7.791 32.167 1.00 90.56 92 ARG A CA 1
ATOM 736 C C . ARG A 1 92 ? -31.383 9.057 31.520 1.00 90.56 92 ARG A C 1
ATOM 738 O O . ARG A 1 92 ? -31.302 10.083 32.190 1.00 90.56 92 ARG A O 1
ATOM 745 N N . ALA A 1 93 ? -30.956 8.993 30.262 1.00 88.31 93 ALA A N 1
ATOM 746 C CA . ALA A 1 93 ? -30.454 10.158 29.543 1.00 88.31 93 ALA A CA 1
ATOM 747 C C . ALA A 1 93 ? -31.578 11.168 29.260 1.00 88.31 93 ALA A C 1
ATOM 749 O O . ALA A 1 93 ? -31.363 12.368 29.409 1.00 88.31 93 ALA A O 1
ATOM 750 N N . LEU A 1 94 ? -32.774 10.686 28.905 1.00 85.56 94 LEU A N 1
ATOM 751 C CA . LEU A 1 94 ? -33.938 11.516 28.585 1.00 85.56 94 LEU A CA 1
ATOM 752 C C . LEU A 1 94 ? -34.639 12.064 29.832 1.00 85.56 94 LEU A C 1
ATOM 754 O O . LEU A 1 94 ? -35.018 13.233 29.866 1.00 85.56 94 LEU A O 1
ATOM 758 N N . HIS A 1 95 ? -34.812 11.233 30.858 1.00 88.56 95 HIS A N 1
ATOM 759 C CA . HIS A 1 95 ? -35.601 11.571 32.041 1.00 88.56 95 HIS A CA 1
ATOM 760 C C . HIS A 1 95 ? -34.753 11.944 33.257 1.00 88.56 95 HIS A C 1
ATOM 762 O O . HIS A 1 95 ? -35.301 12.426 34.245 1.00 88.56 95 HIS A O 1
ATOM 768 N N . GLY A 1 96 ? -33.433 11.759 33.218 1.00 89.62 96 GLY A N 1
ATOM 769 C CA . GLY A 1 96 ? -32.559 11.983 34.368 1.00 89.62 96 GLY A CA 1
ATOM 770 C C . GLY A 1 96 ? -32.787 10.976 35.503 1.00 89.62 96 GLY A C 1
ATOM 771 O O . GLY A 1 96 ? -33.689 10.139 35.473 1.00 89.62 96 GLY A O 1
ATOM 772 N N . VAL A 1 97 ? -31.956 11.058 36.540 1.00 92.44 97 VAL A N 1
ATOM 773 C CA . VAL A 1 97 ? -32.032 10.194 37.729 1.00 92.44 97 VAL A CA 1
ATOM 774 C C . VAL A 1 97 ? -32.380 11.035 38.953 1.00 92.44 97 VAL A C 1
ATOM 776 O O . VAL A 1 97 ? -31.849 12.131 39.132 1.00 92.44 97 VAL A O 1
ATOM 779 N N . GLU A 1 98 ? -33.281 10.541 39.801 1.00 92.25 98 GLU A N 1
ATOM 780 C CA . GLU A 1 98 ? -33.590 11.180 41.081 1.00 92.25 98 GLU A CA 1
ATOM 781 C C . GLU A 1 98 ? -32.503 10.877 42.111 1.00 92.25 98 GLU A C 1
ATOM 783 O O . GLU A 1 98 ? -32.242 9.723 42.449 1.00 92.25 98 GLU A O 1
ATOM 788 N N . THR A 1 99 ? -31.881 11.932 42.624 1.00 91.19 99 THR A N 1
ATOM 789 C CA . THR A 1 99 ? -30.842 11.859 43.645 1.00 91.19 99 THR A CA 1
ATOM 790 C C . THR A 1 99 ? -31.390 12.414 44.960 1.00 91.19 99 THR A C 1
ATOM 792 O O . THR A 1 99 ? -31.905 13.538 44.973 1.00 91.19 99 THR A O 1
ATOM 795 N N . PRO A 1 100 ? -31.293 11.672 46.076 1.00 91.31 100 PRO A N 1
ATOM 796 C CA . PRO A 1 100 ? -31.707 12.168 47.382 1.00 91.31 100 PRO A CA 1
ATOM 797 C C . PRO A 1 100 ? -30.817 13.334 47.835 1.00 91.31 100 PRO A C 1
ATOM 799 O O . PRO A 1 100 ? -29.591 13.269 47.749 1.00 91.31 100 PRO A O 1
ATOM 802 N N . VAL A 1 101 ? -31.437 14.399 48.342 1.00 88.69 101 VAL A N 1
ATOM 803 C CA . VAL A 1 101 ? -30.755 15.569 48.903 1.00 88.69 101 VAL A CA 1
ATOM 804 C C . VAL A 1 101 ? -30.841 15.496 50.423 1.00 88.69 101 VAL A C 1
ATOM 806 O O . VAL A 1 101 ? -31.930 15.532 50.999 1.00 88.69 101 VAL A O 1
ATOM 809 N N . TYR A 1 102 ? -29.682 15.397 51.073 1.00 89.62 102 TYR A N 1
ATOM 810 C CA . TYR A 1 102 ? -29.564 15.366 52.528 1.00 89.62 102 TYR A CA 1
ATOM 811 C C . TYR A 1 102 ? -29.119 16.727 53.062 1.00 89.62 102 TYR A C 1
ATOM 813 O O . TYR A 1 102 ? -28.221 17.353 52.504 1.00 89.62 102 TYR A O 1
ATOM 821 N N . SER A 1 103 ? -29.705 17.156 54.178 1.00 76.50 103 SER A N 1
ATOM 822 C CA . SER A 1 103 ? -29.230 18.305 54.954 1.00 76.50 103 SER A CA 1
ATOM 823 C C . SER A 1 103 ? -29.204 17.931 56.428 1.00 76.50 103 SER A C 1
ATOM 825 O O . SER A 1 103 ? -30.151 17.327 56.933 1.00 76.50 103 SER A O 1
ATOM 827 N N . TYR A 1 104 ? -28.095 18.227 57.110 1.00 85.50 104 TYR A N 1
ATOM 828 C CA . TYR A 1 104 ? -27.870 17.862 58.517 1.00 85.50 104 TYR A CA 1
ATOM 829 C C . TYR A 1 104 ? -28.178 16.382 58.837 1.00 85.50 104 TYR A C 1
ATOM 831 O O . TYR A 1 104 ? -28.762 16.062 59.870 1.00 85.50 104 TYR A O 1
ATOM 839 N N . GLY A 1 105 ? -27.834 15.466 57.924 1.00 88.06 105 GLY A N 1
ATOM 840 C CA . GLY A 1 105 ? -28.056 14.023 58.095 1.00 88.06 105 GLY A CA 1
ATOM 841 C C . GLY A 1 105 ? -29.505 13.547 57.916 1.00 88.06 105 GLY A C 1
ATOM 842 O O . GLY A 1 105 ? -29.764 12.355 58.056 1.00 88.06 105 GLY A O 1
ATOM 843 N N . LYS A 1 106 ? -30.449 14.435 57.576 1.00 81.06 106 LYS A N 1
ATOM 844 C CA . LYS A 1 106 ? -31.848 14.086 57.281 1.00 81.06 106 LYS A CA 1
ATOM 845 C C . LYS A 1 106 ? -32.124 14.200 55.782 1.00 81.06 106 LYS A C 1
ATOM 847 O O . LYS A 1 106 ? -31.605 15.100 55.124 1.00 81.06 106 LYS A O 1
ATOM 852 N N . LEU A 1 107 ? -32.925 13.282 55.239 1.00 91.56 107 LEU A N 1
ATOM 853 C CA . LEU A 1 107 ? -33.385 13.336 53.849 1.00 91.56 107 LEU A CA 1
ATOM 854 C C . LEU A 1 107 ? -34.392 14.486 53.709 1.00 91.56 107 LEU A C 1
ATOM 856 O O . LEU A 1 107 ? -35.450 14.445 54.331 1.00 91.56 107 LEU A O 1
ATOM 860 N N . VAL A 1 108 ? -34.048 15.513 52.931 1.00 86.44 108 VAL A N 1
ATOM 861 C CA . VAL A 1 108 ? -34.855 16.738 52.769 1.00 86.44 108 VAL A CA 1
ATOM 862 C C . VAL A 1 108 ? -35.710 16.698 51.501 1.00 86.44 108 VAL A C 1
ATOM 864 O O . VAL A 1 108 ? -36.749 17.347 51.443 1.00 86.44 108 VAL A O 1
ATOM 867 N N . GLY A 1 109 ? -35.320 15.909 50.498 1.00 90.12 109 GLY A N 1
ATOM 868 C CA . GLY A 1 109 ? -36.097 15.715 49.274 1.00 90.12 109 GLY A CA 1
ATOM 869 C C . GLY A 1 109 ? -35.321 14.953 48.205 1.00 90.12 109 GLY A C 1
ATOM 870 O O . GLY A 1 109 ? -34.251 14.405 48.479 1.00 90.12 109 GLY A O 1
ATOM 871 N N . THR A 1 110 ? -35.838 14.935 46.978 1.00 92.94 110 THR A N 1
ATOM 872 C CA . THR A 1 110 ? -35.138 14.407 45.799 1.00 92.94 110 THR A CA 1
ATOM 873 C C . THR A 1 110 ? -34.918 15.524 44.781 1.00 92.94 110 THR A C 1
ATOM 875 O O . THR A 1 110 ? -35.721 16.447 44.650 1.00 92.94 110 THR A O 1
ATOM 878 N N . ARG A 1 111 ? -33.794 15.467 44.065 1.00 87.50 111 ARG A N 1
ATOM 879 C CA . ARG A 1 111 ? -33.497 16.337 42.924 1.00 87.50 111 ARG A CA 1
ATOM 880 C C . ARG A 1 111 ? -33.228 15.472 41.706 1.00 87.50 111 ARG A C 1
ATOM 882 O O . ARG A 1 111 ? -32.417 14.553 41.772 1.00 87.50 111 ARG A O 1
ATOM 889 N N . ARG A 1 112 ? -33.854 15.801 40.580 1.00 91.56 112 ARG A N 1
ATOM 890 C CA . ARG A 1 112 ? -33.589 15.145 39.297 1.00 91.56 112 ARG A CA 1
ATOM 891 C C . ARG A 1 112 ? -32.307 15.702 38.670 1.00 91.56 112 ARG A C 1
ATOM 893 O O . ARG A 1 112 ? -32.155 16.918 38.547 1.00 91.56 112 ARG A O 1
ATOM 900 N N . VAL A 1 113 ? -31.379 14.814 38.323 1.00 89.19 113 VAL A N 1
ATOM 901 C CA . VAL A 1 113 ? -30.084 15.130 37.705 1.00 89.19 113 VAL A CA 1
ATOM 902 C C . VAL A 1 113 ? -30.043 14.510 36.312 1.00 89.19 113 VAL A C 1
ATOM 904 O O . VAL A 1 113 ? -30.200 13.298 36.170 1.00 89.19 113 VAL A O 1
ATOM 907 N N . TYR A 1 114 ? -29.825 15.337 35.294 1.00 89.25 114 TYR A N 1
ATOM 908 C CA . TYR A 1 114 ? -29.640 14.897 33.911 1.00 89.25 114 TYR A CA 1
ATOM 909 C C . TYR A 1 114 ? -28.152 14.681 33.632 1.00 89.25 114 TYR A C 1
ATOM 911 O O . TYR A 1 114 ? -27.308 15.425 34.132 1.00 89.25 114 TYR A O 1
ATOM 919 N N . ASN A 1 115 ? -27.827 13.636 32.872 1.00 86.06 115 ASN A N 1
ATOM 920 C CA . ASN A 1 115 ? -26.454 13.333 32.484 1.00 86.06 115 ASN A CA 1
ATOM 921 C C . ASN A 1 115 ? -26.269 13.611 30.989 1.00 86.06 115 ASN A C 1
ATOM 923 O O . ASN A 1 115 ? -26.421 12.717 30.154 1.00 86.06 115 ASN A O 1
ATOM 927 N N . ASP A 1 116 ? -25.911 14.853 30.671 1.00 84.25 116 ASP A N 1
ATOM 928 C CA . ASP A 1 116 ? -25.713 15.304 29.290 1.00 84.25 116 ASP A CA 1
ATOM 929 C C . ASP A 1 116 ? -24.566 14.553 28.595 1.00 84.25 116 ASP A C 1
ATOM 931 O O . ASP A 1 116 ? -24.609 14.333 27.385 1.00 84.25 116 ASP A O 1
ATOM 935 N N . TYR A 1 117 ? -23.568 14.073 29.349 1.00 85.25 117 TYR A N 1
ATOM 936 C CA . TYR A 1 117 ? -22.504 13.223 28.805 1.00 85.25 117 TYR A CA 1
ATOM 937 C C . TYR A 1 117 ? -23.034 11.865 28.348 1.00 85.25 117 TYR A C 1
ATOM 939 O O . TYR A 1 117 ? -22.634 11.387 27.288 1.00 85.25 117 TYR A O 1
ATOM 947 N N . LEU A 1 118 ? -23.942 11.253 29.116 1.00 86.31 118 LEU A N 1
ATOM 948 C CA . LEU A 1 118 ? -24.593 10.005 28.723 1.00 86.31 118 LEU A CA 1
ATOM 949 C C . LEU A 1 118 ? -25.469 10.222 27.485 1.00 86.31 118 LEU A C 1
ATOM 951 O O . LEU A 1 118 ? -25.386 9.436 26.545 1.00 86.31 118 LEU A O 1
ATOM 955 N N . LEU A 1 119 ? -26.239 11.313 27.442 1.00 85.50 119 LEU A N 1
ATOM 956 C CA . LEU A 1 119 ? -27.047 11.672 26.275 1.00 85.50 119 LEU A CA 1
ATOM 957 C C . LEU A 1 119 ? -26.176 11.846 25.022 1.00 85.50 119 LEU A C 1
ATOM 959 O O . LEU A 1 119 ? -26.423 11.216 23.993 1.00 85.50 119 LEU A O 1
ATOM 963 N N . MET A 1 120 ? -25.106 12.637 25.121 1.00 84.31 120 MET A N 1
ATOM 964 C CA . MET A 1 120 ? -24.179 12.865 24.012 1.00 84.31 120 MET A CA 1
ATOM 965 C C . MET A 1 120 ? -23.427 11.597 23.593 1.00 84.31 120 MET A C 1
ATOM 967 O O . MET A 1 120 ? -23.194 11.396 22.401 1.00 84.31 120 MET A O 1
ATOM 971 N N . PHE A 1 121 ? -23.073 10.718 24.536 1.00 85.25 121 PHE A N 1
ATOM 972 C CA . PHE A 1 121 ? -22.486 9.411 24.238 1.00 85.25 121 PHE A CA 1
ATOM 973 C C . PHE A 1 121 ? -23.454 8.529 23.437 1.00 85.25 121 PHE A C 1
ATOM 975 O O . PHE A 1 121 ? -23.055 7.956 22.422 1.00 85.25 121 PHE A O 1
ATOM 982 N N . MET A 1 122 ? -24.727 8.452 23.838 1.00 85.62 122 MET A N 1
ATOM 983 C CA . MET A 1 122 ? -25.735 7.655 23.128 1.00 85.62 122 MET A CA 1
ATOM 984 C C . MET A 1 122 ? -25.997 8.199 21.716 1.00 85.62 122 MET A C 1
ATOM 986 O O . MET A 1 122 ? -26.043 7.423 20.761 1.00 85.62 122 MET A O 1
ATOM 990 N N . LEU A 1 123 ? -26.098 9.525 21.557 1.00 85.62 123 LEU A N 1
ATOM 991 C CA . LEU A 1 123 ? -26.303 10.166 20.251 1.00 85.62 123 LEU A CA 1
ATOM 992 C C . LEU A 1 123 ? -25.134 9.919 19.287 1.00 85.62 123 LEU A C 1
ATOM 994 O O . LEU A 1 123 ? -25.363 9.602 18.120 1.00 85.62 123 LEU A O 1
ATOM 998 N N . ARG A 1 124 ? -23.888 10.000 19.772 1.00 83.12 124 ARG A N 1
ATOM 999 C CA . ARG A 1 124 ? -22.684 9.729 18.966 1.00 83.12 124 ARG A CA 1
ATOM 1000 C C . ARG A 1 124 ? -22.584 8.280 18.498 1.00 83.12 124 ARG A C 1
ATOM 1002 O O . ARG A 1 124 ? -22.143 8.054 17.381 1.00 83.12 124 ARG A O 1
ATOM 1009 N N . ASN A 1 125 ? -22.980 7.316 19.330 1.00 83.06 125 ASN A N 1
ATOM 1010 C CA . ASN A 1 125 ? -22.897 5.899 18.968 1.00 83.06 125 ASN A CA 1
ATOM 1011 C C . ASN A 1 125 ? -24.061 5.438 18.074 1.00 83.06 125 ASN A C 1
ATOM 1013 O O . ASN A 1 125 ? -23.840 4.617 17.191 1.00 83.06 125 ASN A O 1
ATOM 1017 N N . ARG A 1 126 ? -25.287 5.955 18.266 1.00 81.62 126 ARG A N 1
ATOM 1018 C CA . ARG A 1 126 ? -26.464 5.539 17.470 1.00 81.62 126 ARG A CA 1
ATOM 1019 C C . ARG A 1 126 ? -26.657 6.308 16.165 1.00 81.62 126 ARG A C 1
ATOM 1021 O O . ARG A 1 126 ? -27.269 5.781 15.245 1.00 81.62 126 ARG A O 1
ATOM 1028 N N . ALA A 1 127 ? -26.162 7.538 16.074 1.00 81.50 127 ALA A N 1
ATOM 1029 C CA . ALA A 1 127 ? -26.210 8.335 14.850 1.00 81.50 127 ALA A CA 1
ATOM 1030 C C . ALA A 1 127 ? -24.857 9.030 14.615 1.00 81.50 127 ALA A C 1
ATOM 1032 O O . ALA A 1 127 ? -24.777 10.264 14.654 1.00 81.50 127 ALA A O 1
ATOM 1033 N N . PRO A 1 128 ? -23.785 8.244 14.382 1.00 79.31 128 PRO A N 1
ATOM 1034 C CA . PRO A 1 128 ? -22.437 8.777 14.212 1.00 79.31 128 PRO A CA 1
ATOM 1035 C C . PRO A 1 128 ? -22.368 9.770 13.051 1.00 79.31 128 PRO A C 1
ATOM 1037 O O . PRO A 1 128 ? -21.858 10.866 13.238 1.00 79.31 128 PRO A O 1
ATOM 1040 N N . GLU A 1 129 ? -23.012 9.480 11.921 1.00 76.31 129 GLU A N 1
ATOM 1041 C CA . GLU A 1 129 ? -23.068 10.384 10.759 1.00 76.31 129 GLU A CA 1
ATOM 1042 C C . GLU A 1 129 ? -23.609 11.788 11.084 1.00 76.31 129 GLU A C 1
ATOM 1044 O O . GLU A 1 129 ? -23.277 12.765 10.419 1.00 76.31 129 GLU A O 1
ATOM 1049 N N . ARG A 1 130 ? -24.447 11.910 12.123 1.00 77.12 130 ARG A N 1
ATOM 1050 C CA . ARG A 1 130 ? -25.100 13.172 12.497 1.00 77.12 130 ARG A CA 1
ATOM 1051 C C . ARG A 1 130 ? -24.454 13.864 13.695 1.00 77.12 130 ARG A C 1
ATOM 1053 O O . ARG A 1 130 ? -24.530 15.084 13.800 1.00 77.12 130 ARG A O 1
ATOM 1060 N N . PHE A 1 131 ? -23.872 13.098 14.621 1.00 72.56 131 PHE A N 1
ATOM 1061 C CA . PHE A 1 131 ? -23.417 13.606 15.923 1.00 72.56 131 PHE A CA 1
ATOM 1062 C C . PHE A 1 131 ? -21.970 13.263 16.282 1.00 72.56 131 PHE A C 1
ATOM 1064 O O . PHE A 1 131 ? -21.433 13.851 17.230 1.00 72.56 131 PHE A O 1
ATOM 1071 N N . ALA A 1 132 ? -21.308 12.362 15.552 1.00 66.88 132 ALA A N 1
ATOM 1072 C CA . ALA A 1 132 ? -19.860 12.208 15.620 1.00 66.88 132 ALA A CA 1
ATOM 1073 C C . ALA A 1 132 ? -19.226 13.376 14.854 1.00 66.88 132 ALA A C 1
ATOM 1075 O O . ALA A 1 132 ? -18.720 13.219 13.751 1.00 66.88 132 ALA A O 1
ATOM 1076 N N . GLY A 1 133 ? -19.318 14.585 15.420 1.00 60.59 133 GLY A N 1
ATOM 1077 C CA . GLY A 1 133 ? -18.661 15.772 14.876 1.00 60.59 133 GLY A CA 1
ATOM 1078 C C . GLY A 1 133 ? -17.219 15.427 14.513 1.00 60.59 133 GLY A C 1
ATOM 1079 O O . GLY A 1 133 ? -16.480 14.968 15.382 1.00 60.59 133 GLY A O 1
ATOM 1080 N N . GLY A 1 134 ? -16.891 15.568 13.224 1.00 53.50 134 GLY A N 1
ATOM 1081 C CA . GLY A 1 134 ? -15.755 14.966 12.522 1.00 53.50 134 GLY A CA 1
ATOM 1082 C C . GLY A 1 134 ? -14.397 15.098 13.208 1.00 53.50 134 GLY A C 1
ATOM 1083 O O . GLY A 1 134 ? -13.558 15.913 12.834 1.00 53.50 134 GLY A O 1
ATOM 1084 N N . GLN A 1 135 ? -14.152 14.246 14.190 1.00 51.56 135 GLN A N 1
ATOM 1085 C CA . GLN A 1 135 ? -12.838 13.995 14.744 1.00 51.56 135 GLN A CA 1
ATOM 1086 C C . GLN A 1 135 ? -12.586 12.513 14.537 1.00 51.56 135 GLN A C 1
ATOM 1088 O O . GLN A 1 135 ? -13.111 11.663 15.259 1.00 51.56 135 GLN A O 1
ATOM 1093 N N . ALA A 1 136 ? -11.797 12.217 13.503 1.00 52.28 136 ALA A N 1
ATOM 1094 C CA . ALA A 1 136 ? -11.150 10.927 13.386 1.00 52.28 136 ALA A CA 1
ATOM 1095 C C . ALA A 1 136 ? -10.487 10.619 14.733 1.00 52.28 136 ALA A C 1
ATOM 1097 O O . ALA A 1 136 ? -9.842 11.486 15.329 1.00 52.28 136 ALA A O 1
ATOM 1098 N N . LYS A 1 137 ? -10.703 9.399 15.227 1.00 61.09 137 LYS A N 1
ATOM 1099 C CA . LYS A 1 137 ? -10.038 8.864 16.417 1.00 61.09 137 LYS A CA 1
ATOM 1100 C C . LYS A 1 137 ? -8.561 9.266 16.334 1.00 61.09 137 LYS A C 1
ATOM 1102 O O . LYS A 1 137 ? -7.912 8.928 15.346 1.00 61.09 137 LYS A O 1
ATOM 1107 N N . ALA A 1 138 ? -8.064 10.046 17.296 1.00 58.62 138 ALA A N 1
ATOM 1108 C CA . ALA A 1 138 ? -6.669 10.475 17.280 1.00 58.62 138 ALA A CA 1
ATOM 1109 C C . ALA A 1 138 ? -5.787 9.225 17.150 1.00 58.62 138 ALA A C 1
ATOM 1111 O O . ALA A 1 138 ? -5.926 8.297 17.950 1.00 58.62 138 ALA A O 1
ATOM 1112 N N . MET A 1 139 ? -4.963 9.178 16.098 1.00 64.56 139 MET A N 1
ATOM 1113 C CA . MET A 1 139 ? -4.145 8.009 15.777 1.00 64.56 139 MET A CA 1
ATOM 1114 C C . MET A 1 139 ? -3.269 7.643 16.972 1.00 64.56 139 MET A C 1
ATOM 1116 O O . MET A 1 139 ? -2.531 8.487 17.494 1.00 64.56 139 MET A O 1
ATOM 1120 N N . ASN A 1 140 ? -3.359 6.380 17.386 1.00 80.56 140 ASN A N 1
ATOM 1121 C CA . ASN A 1 140 ? -2.536 5.812 18.442 1.00 80.56 140 ASN A CA 1
ATOM 1122 C C . ASN A 1 140 ? -1.056 5.805 18.007 1.00 80.56 140 ASN A C 1
ATOM 1124 O O . ASN A 1 140 ? -0.739 5.906 16.823 1.00 80.56 140 ASN A O 1
ATOM 1128 N N . ALA A 1 141 ? -0.127 5.656 18.952 1.00 78.06 141 ALA A N 1
ATOM 1129 C CA . ALA A 1 141 ? 1.309 5.580 18.679 1.00 78.06 141 ALA A CA 1
ATOM 1130 C C . ALA A 1 141 ? 1.664 4.470 17.670 1.00 78.06 141 ALA A C 1
ATOM 1132 O O . ALA A 1 141 ? 2.542 4.659 16.831 1.00 78.06 141 ALA A O 1
ATOM 1133 N N . VAL A 1 142 ? 0.943 3.342 17.709 1.00 78.69 142 VAL A N 1
ATOM 1134 C CA . VAL A 1 142 ? 1.089 2.246 16.736 1.00 78.69 142 VAL A CA 1
ATOM 1135 C C . VAL A 1 142 ? 0.679 2.704 15.334 1.00 78.69 142 VAL A C 1
ATOM 1137 O O . VAL A 1 142 ? 1.462 2.558 14.399 1.00 78.69 142 VAL A O 1
ATOM 1140 N N . ASP A 1 143 ? -0.477 3.359 15.205 1.00 79.56 143 ASP A N 1
ATOM 1141 C CA . ASP A 1 143 ? -0.979 3.881 13.927 1.00 79.56 143 ASP A CA 1
ATOM 1142 C C . ASP A 1 143 ? -0.016 4.924 13.332 1.00 79.56 143 ASP A C 1
ATOM 1144 O O . ASP A 1 143 ? 0.208 4.977 12.123 1.00 79.56 143 ASP A O 1
ATOM 1148 N N . GLN A 1 144 ? 0.609 5.751 14.177 1.00 82.94 144 GLN A N 1
ATOM 1149 C CA . GLN A 1 144 ? 1.630 6.710 13.744 1.00 82.94 144 GLN A CA 1
ATOM 1150 C C . GLN A 1 144 ? 2.897 6.007 13.229 1.00 82.94 144 GLN A C 1
ATOM 1152 O O . GLN A 1 144 ? 3.477 6.423 12.219 1.00 82.94 144 GLN A O 1
ATOM 1157 N N . MET A 1 145 ? 3.319 4.923 13.885 1.00 89.38 145 MET A N 1
ATOM 1158 C CA . MET A 1 145 ? 4.463 4.117 13.451 1.00 89.38 145 MET A CA 1
ATOM 1159 C C . MET A 1 145 ? 4.184 3.409 12.118 1.00 89.38 145 MET A C 1
ATOM 1161 O O . MET A 1 145 ? 5.031 3.403 11.225 1.00 89.38 145 MET A O 1
ATOM 1165 N N . GLU A 1 146 ? 2.977 2.882 11.930 1.00 85.75 146 GLU A N 1
ATOM 1166 C CA . GLU A 1 146 ? 2.560 2.309 10.649 1.00 85.75 146 GLU A CA 1
ATOM 1167 C C . GLU A 1 146 ? 2.515 3.363 9.540 1.00 85.75 146 GLU A C 1
ATOM 1169 O O . GLU A 1 146 ? 3.051 3.135 8.454 1.00 85.75 146 GLU A O 1
ATOM 1174 N N . LEU A 1 147 ? 1.978 4.553 9.825 1.00 89.06 147 LEU A N 1
ATOM 1175 C CA . LEU A 1 147 ? 1.929 5.661 8.870 1.00 89.06 147 LEU A CA 1
ATOM 1176 C C . LEU A 1 147 ? 3.330 6.106 8.430 1.00 89.06 147 LEU A C 1
ATOM 1178 O O . LEU A 1 147 ? 3.560 6.361 7.249 1.00 89.06 147 LEU A O 1
ATOM 1182 N N . THR A 1 148 ? 4.284 6.209 9.359 1.00 90.50 148 THR A N 1
ATOM 1183 C CA . THR A 1 148 ? 5.674 6.565 9.017 1.00 90.50 148 THR A CA 1
ATOM 1184 C C . THR A 1 148 ? 6.343 5.498 8.158 1.00 90.50 148 THR A C 1
ATOM 1186 O O . THR A 1 148 ? 7.024 5.839 7.186 1.00 90.50 148 THR A O 1
ATOM 1189 N N 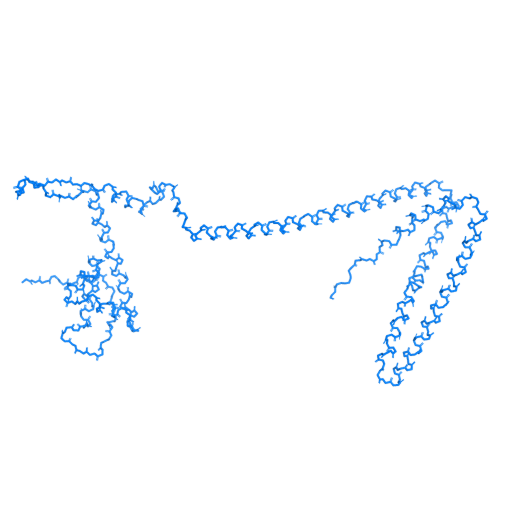. ARG A 1 149 ? 6.099 4.214 8.450 1.00 95.06 149 ARG A N 1
ATOM 1190 C CA . ARG A 1 149 ? 6.572 3.099 7.622 1.00 95.06 149 ARG A CA 1
ATOM 1191 C C . ARG A 1 149 ? 5.992 3.165 6.210 1.00 95.06 149 ARG A C 1
ATOM 1193 O O . ARG A 1 149 ? 6.758 3.091 5.252 1.00 95.06 149 ARG A O 1
ATOM 1200 N N . LEU A 1 150 ? 4.680 3.367 6.085 1.00 93.81 150 LEU A N 1
ATOM 1201 C CA . LEU A 1 150 ? 3.986 3.484 4.798 1.00 93.81 150 LEU A CA 1
ATOM 1202 C C . LEU A 1 150 ? 4.490 4.683 3.992 1.00 93.81 150 LEU A C 1
ATOM 1204 O O . LEU A 1 150 ? 4.846 4.535 2.831 1.00 93.81 150 LEU A O 1
ATOM 1208 N N . LYS A 1 151 ? 4.649 5.854 4.620 1.00 90.31 151 LYS A N 1
ATOM 1209 C CA . LYS A 1 151 ? 5.236 7.035 3.964 1.00 90.31 151 LYS A CA 1
ATOM 1210 C C . LYS A 1 151 ? 6.650 6.777 3.449 1.00 90.31 151 LYS A C 1
ATOM 1212 O O . LYS A 1 151 ? 7.017 7.286 2.393 1.00 90.31 151 LYS A O 1
ATOM 1217 N N . LYS A 1 152 ? 7.455 6.010 4.190 1.00 93.94 152 LYS A N 1
ATOM 1218 C CA . LYS A 1 152 ? 8.802 5.621 3.757 1.00 93.94 152 LYS A CA 1
ATOM 1219 C C . LYS A 1 152 ? 8.752 4.652 2.572 1.00 93.94 152 LYS A C 1
ATOM 1221 O O . LYS A 1 152 ? 9.558 4.800 1.659 1.00 93.94 152 LYS A O 1
ATOM 1226 N N . GLN A 1 153 ? 7.818 3.699 2.578 1.00 91.88 153 GLN A N 1
ATOM 1227 C CA . GLN A 1 153 ? 7.595 2.777 1.460 1.00 91.88 153 GLN A CA 1
ATOM 1228 C C . GLN A 1 153 ? 7.154 3.530 0.204 1.00 91.88 153 GLN A C 1
ATOM 1230 O O . GLN A 1 153 ? 7.840 3.440 -0.807 1.00 91.88 153 GLN A O 1
ATOM 1235 N N . TRP A 1 154 ? 6.128 4.375 0.306 1.00 94.81 154 TRP A N 1
ATOM 1236 C CA . TRP A 1 154 ? 5.656 5.190 -0.814 1.00 94.81 154 TRP A CA 1
ATOM 1237 C C . TRP A 1 154 ? 6.724 6.127 -1.354 1.00 94.81 154 TRP A C 1
ATOM 1239 O O . TRP A 1 154 ? 6.850 6.269 -2.560 1.00 94.81 154 TRP A O 1
ATOM 1249 N N . ARG A 1 155 ? 7.537 6.745 -0.488 1.00 89.75 155 ARG A N 1
ATOM 1250 C CA . ARG A 1 155 ? 8.657 7.574 -0.948 1.00 89.75 155 ARG A CA 1
ATOM 1251 C C . ARG A 1 155 ? 9.663 6.756 -1.755 1.00 89.75 155 ARG A C 1
ATOM 1253 O O . ARG A 1 155 ? 10.107 7.221 -2.794 1.00 89.75 155 ARG A O 1
ATOM 1260 N N . LYS A 1 156 ? 10.001 5.549 -1.297 1.00 93.94 156 LYS A N 1
ATOM 1261 C CA . LYS A 1 156 ? 10.934 4.658 -1.996 1.00 93.94 156 LYS A CA 1
ATOM 1262 C C . LYS A 1 156 ? 10.372 4.192 -3.342 1.00 93.94 156 LYS A C 1
ATOM 1264 O O . LYS A 1 156 ? 11.109 4.153 -4.322 1.00 93.94 156 LYS A O 1
ATOM 1269 N N . GLU A 1 157 ? 9.091 3.838 -3.383 1.00 90.38 157 GLU A N 1
ATOM 1270 C CA . GLU A 1 157 ? 8.388 3.456 -4.613 1.00 90.38 157 GLU A CA 1
ATOM 1271 C C . GLU A 1 157 ? 8.330 4.625 -5.592 1.00 90.38 157 GLU A C 1
ATOM 1273 O O . GLU A 1 157 ? 8.746 4.475 -6.735 1.00 90.38 157 GLU A O 1
ATOM 1278 N N . TRP A 1 158 ? 7.942 5.808 -5.117 1.00 94.62 158 TRP A N 1
ATOM 1279 C CA . TRP A 1 158 ? 7.903 7.029 -5.914 1.00 94.62 158 TRP A CA 1
ATOM 1280 C C . TRP A 1 158 ? 9.286 7.432 -6.439 1.00 94.62 158 TRP A C 1
ATOM 1282 O O . TRP A 1 158 ? 9.416 7.819 -7.595 1.00 94.62 158 TRP A O 1
ATOM 1292 N N . GLU A 1 159 ? 10.344 7.319 -5.629 1.00 89.62 159 GLU A N 1
ATOM 1293 C CA . GLU A 1 159 ? 11.723 7.574 -6.068 1.00 89.62 159 GLU A CA 1
ATOM 1294 C C . GLU A 1 159 ? 12.170 6.574 -7.144 1.00 89.62 159 GLU A C 1
ATOM 1296 O O . GLU A 1 159 ? 12.837 6.966 -8.105 1.00 89.62 159 GLU A O 1
ATOM 1301 N N . ALA A 1 160 ? 11.792 5.298 -7.014 1.00 89.38 160 ALA A N 1
ATOM 1302 C CA . ALA A 1 160 ? 12.090 4.264 -8.001 1.00 89.38 160 ALA A CA 1
ATOM 1303 C C . ALA A 1 160 ? 11.318 4.481 -9.311 1.00 89.38 160 ALA A C 1
ATOM 1305 O O . ALA A 1 160 ? 11.909 4.402 -10.387 1.00 89.38 160 ALA A O 1
ATOM 1306 N N . GLU A 1 161 ? 10.030 4.801 -9.223 1.00 85.75 161 GLU A N 1
ATOM 1307 C CA . GLU A 1 161 ? 9.172 5.145 -10.357 1.00 85.75 161 GLU A CA 1
ATOM 1308 C C . GLU A 1 161 ? 9.688 6.399 -11.070 1.00 85.75 161 GLU A C 1
ATOM 1310 O O . GLU A 1 161 ? 10.003 6.349 -12.254 1.00 85.75 161 GLU A O 1
ATOM 1315 N N . SER A 1 162 ? 9.961 7.471 -10.327 1.00 86.88 162 SER A N 1
ATOM 1316 C CA . SER A 1 162 ? 10.535 8.712 -10.864 1.00 86.88 162 SER A CA 1
ATOM 1317 C C . SER A 1 162 ? 11.916 8.508 -11.497 1.00 86.88 162 SER A C 1
ATOM 1319 O O . SER A 1 162 ? 12.337 9.276 -12.365 1.00 86.88 162 SER A O 1
ATOM 1321 N N . LYS A 1 163 ? 12.693 7.525 -11.024 1.00 87.12 163 LYS A N 1
ATOM 1322 C CA . LYS A 1 163 ? 13.974 7.157 -11.640 1.00 87.12 163 LYS A CA 1
ATOM 1323 C C . LYS A 1 163 ? 13.752 6.407 -12.954 1.00 87.12 163 LYS A C 1
ATOM 1325 O O . LYS A 1 163 ? 14.453 6.707 -13.913 1.00 87.12 163 LYS A O 1
ATOM 1330 N N . ARG A 1 164 ? 12.781 5.487 -13.011 1.00 84.38 164 ARG A N 1
ATOM 1331 C CA . ARG A 1 164 ? 12.393 4.776 -14.243 1.00 84.38 164 ARG A CA 1
ATOM 1332 C C . ARG A 1 164 ? 11.869 5.741 -15.300 1.00 84.38 164 ARG A C 1
ATOM 1334 O O . ARG A 1 164 ? 12.356 5.713 -16.420 1.00 84.38 164 ARG A O 1
ATOM 1341 N N . GLU A 1 165 ? 10.958 6.635 -14.929 1.00 85.50 165 GLU A N 1
ATOM 1342 C CA . GLU A 1 165 ? 10.409 7.643 -15.843 1.00 85.50 165 GLU A CA 1
ATOM 1343 C C . GLU A 1 165 ? 11.488 8.574 -16.399 1.00 85.50 165 GLU A C 1
ATOM 1345 O O . GLU A 1 165 ? 11.472 8.898 -17.585 1.00 85.50 165 GLU A O 1
ATOM 1350 N N . ARG A 1 166 ? 12.454 8.987 -15.564 1.00 86.06 166 ARG A N 1
ATOM 1351 C CA . ARG A 1 166 ? 13.614 9.753 -16.040 1.00 86.06 166 ARG A CA 1
ATOM 1352 C C . ARG A 1 166 ? 14.464 8.951 -17.014 1.00 86.06 166 ARG A C 1
ATOM 1354 O O . ARG A 1 166 ? 14.754 9.466 -18.077 1.00 86.06 166 ARG A O 1
ATOM 1361 N N . ALA A 1 167 ? 14.790 7.699 -16.700 1.00 88.62 167 ALA A N 1
ATOM 1362 C CA . ALA A 1 167 ? 15.568 6.851 -17.603 1.00 88.62 167 ALA A CA 1
ATOM 1363 C C . ALA A 1 167 ? 14.875 6.651 -18.963 1.00 88.62 167 ALA A C 1
ATOM 1365 O O . ALA A 1 167 ? 15.534 6.721 -19.993 1.00 88.62 167 ALA A O 1
ATOM 1366 N N . ILE A 1 168 ? 13.553 6.442 -18.970 1.00 87.62 168 ILE A N 1
ATOM 1367 C CA . ILE A 1 168 ? 12.765 6.331 -20.207 1.00 87.62 168 ILE A CA 1
ATOM 1368 C C . ILE A 1 168 ? 12.851 7.633 -21.003 1.00 87.62 168 ILE A C 1
ATOM 1370 O O . ILE A 1 168 ? 13.170 7.597 -22.186 1.00 87.62 168 ILE A O 1
ATOM 1374 N N . ARG A 1 169 ? 12.626 8.781 -20.351 1.00 87.50 169 ARG A N 1
ATOM 1375 C CA . ARG A 1 169 ? 12.701 10.093 -21.002 1.00 87.50 169 ARG A CA 1
ATOM 1376 C C . ARG A 1 169 ? 14.095 10.385 -21.551 1.00 87.50 169 ARG A C 1
ATOM 1378 O O . ARG A 1 169 ? 14.202 10.889 -22.661 1.00 87.50 169 ARG A O 1
ATOM 1385 N N . ASP A 1 170 ? 15.137 10.089 -20.785 1.00 85.88 170 ASP A N 1
ATOM 1386 C CA . ASP A 1 170 ? 16.524 10.318 -21.187 1.00 85.88 170 ASP A CA 1
ATOM 1387 C C . ASP A 1 170 ? 16.886 9.427 -22.389 1.00 85.88 170 ASP A C 1
ATOM 1389 O O . ASP A 1 170 ? 17.509 9.902 -23.336 1.00 85.88 170 ASP A O 1
ATOM 1393 N N . ASN A 1 171 ? 16.434 8.166 -22.403 1.00 88.19 171 ASN A N 1
ATOM 1394 C CA . ASN A 1 171 ? 16.604 7.256 -23.541 1.00 88.19 171 ASN A CA 1
ATOM 1395 C C . ASN A 1 171 ? 15.821 7.734 -24.778 1.00 88.19 171 ASN A C 1
ATOM 1397 O O . ASN A 1 171 ? 16.354 7.780 -25.881 1.00 88.19 171 ASN A O 1
ATOM 1401 N N . GLU A 1 172 ? 14.574 8.168 -24.605 1.00 87.12 172 GLU A N 1
ATOM 1402 C CA . GLU A 1 172 ? 13.766 8.714 -25.699 1.00 87.12 172 GLU A CA 1
ATOM 1403 C C . GLU A 1 172 ? 14.372 10.007 -26.267 1.00 87.12 172 GLU A C 1
ATOM 1405 O O . GLU A 1 172 ? 14.435 10.182 -27.482 1.00 87.12 172 GLU A O 1
ATOM 1410 N N . GLN A 1 173 ? 14.906 10.884 -25.410 1.00 85.00 173 GLN A N 1
ATOM 1411 C CA . GLN A 1 173 ? 15.667 12.056 -25.843 1.00 85.00 173 GLN A CA 1
ATOM 1412 C C . GLN A 1 173 ? 16.945 11.670 -26.591 1.00 85.00 173 GLN A C 1
ATOM 1414 O O . GLN A 1 173 ? 17.257 12.305 -27.598 1.00 85.00 173 GLN A O 1
ATOM 1419 N N . ALA A 1 174 ? 17.661 10.637 -26.137 1.00 83.81 174 ALA A N 1
ATOM 1420 C CA . ALA A 1 174 ? 18.831 10.117 -26.834 1.00 83.81 174 ALA A CA 1
ATOM 1421 C C . ALA A 1 174 ? 18.455 9.601 -28.234 1.00 83.81 174 ALA A C 1
ATOM 1423 O O . ALA A 1 174 ? 19.016 10.091 -29.214 1.00 83.81 174 ALA A O 1
ATOM 1424 N N . ARG A 1 175 ? 17.433 8.742 -28.348 1.00 80.31 175 ARG A N 1
ATOM 1425 C CA . ARG A 1 175 ? 16.902 8.243 -29.632 1.00 80.31 175 ARG A CA 1
ATOM 1426 C C . ARG A 1 175 ? 16.446 9.371 -30.554 1.00 80.31 175 ARG A C 1
ATOM 1428 O O . ARG A 1 175 ? 16.754 9.369 -31.742 1.00 80.31 175 ARG A O 1
ATOM 1435 N N . GLN A 1 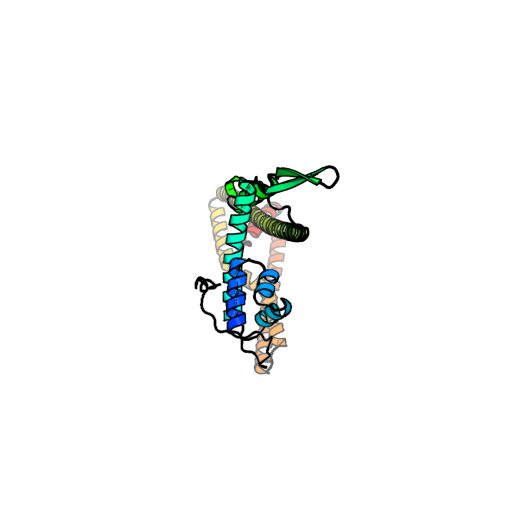176 ? 15.759 10.380 -30.019 1.00 82.38 176 GLN A N 1
ATOM 1436 C CA . GLN A 1 176 ? 15.354 11.539 -30.813 1.00 82.38 176 GLN A CA 1
ATOM 1437 C C . GLN A 1 176 ? 16.565 12.353 -31.283 1.00 82.38 176 GLN A C 1
ATOM 1439 O O . GLN A 1 176 ? 16.589 12.825 -32.418 1.00 82.38 176 GLN A O 1
ATOM 1444 N N . SER A 1 177 ? 17.572 12.536 -30.426 1.00 82.44 177 SER A N 1
ATOM 1445 C CA . SER A 1 177 ? 18.802 13.238 -30.796 1.00 82.44 177 SER A CA 1
ATOM 1446 C C . SER A 1 177 ? 19.571 12.491 -31.887 1.00 82.44 177 SER A C 1
ATOM 1448 O O . SER A 1 177 ? 20.026 13.123 -32.835 1.00 82.44 177 SER A O 1
ATOM 1450 N N . GLU A 1 178 ? 19.625 11.162 -31.809 1.00 75.88 178 GLU A N 1
ATOM 1451 C CA . GLU A 1 178 ? 20.207 10.286 -32.822 1.00 75.88 178 GLU A CA 1
ATOM 1452 C C . GLU A 1 178 ? 19.445 10.384 -34.146 1.00 75.88 178 GLU A C 1
ATOM 1454 O O . GLU A 1 178 ? 20.049 10.683 -35.174 1.00 75.88 178 GLU A O 1
ATOM 1459 N N . SER A 1 179 ? 18.114 10.271 -34.121 1.00 80.81 179 SER A N 1
ATOM 1460 C CA . SER A 1 179 ? 17.276 10.456 -35.311 1.00 80.81 179 SER A CA 1
ATOM 1461 C C . SER A 1 179 ? 17.497 11.824 -35.963 1.00 80.81 179 SER A C 1
ATOM 1463 O O . SER A 1 179 ? 17.637 11.913 -37.182 1.00 80.81 179 SER A O 1
ATOM 1465 N N . ASN A 1 180 ? 17.566 12.897 -35.169 1.00 85.88 180 ASN A N 1
ATOM 1466 C CA . ASN A 1 180 ? 17.802 14.248 -35.682 1.00 85.88 180 ASN A CA 1
ATOM 1467 C C . ASN A 1 180 ? 19.203 14.389 -36.304 1.00 85.88 180 ASN A C 1
ATOM 1469 O O . ASN A 1 180 ? 19.371 15.094 -37.301 1.00 85.88 180 ASN A O 1
ATOM 1473 N N . LEU A 1 181 ? 20.216 13.740 -35.718 1.00 76.75 181 LEU A N 1
ATOM 1474 C CA . LEU A 1 181 ? 21.571 13.696 -36.272 1.00 76.75 181 LEU A CA 1
ATOM 1475 C C . LEU A 1 181 ? 21.590 12.940 -37.605 1.00 76.75 181 LEU A C 1
ATOM 1477 O O . LEU A 1 181 ? 22.120 13.470 -38.582 1.00 76.75 181 LEU A O 1
ATOM 1481 N N . ILE A 1 182 ? 20.971 11.756 -37.668 1.00 77.75 182 ILE A N 1
ATOM 1482 C CA . ILE A 1 182 ? 20.856 10.947 -38.891 1.00 77.75 182 ILE A CA 1
ATOM 1483 C C . ILE A 1 182 ? 20.164 11.751 -39.995 1.00 77.75 182 ILE A C 1
ATOM 1485 O O . ILE A 1 182 ? 20.692 11.852 -41.102 1.00 77.75 182 ILE A O 1
ATOM 1489 N N . GLU A 1 183 ? 19.031 12.388 -39.697 1.00 79.56 183 GLU A N 1
ATOM 1490 C CA . GLU A 1 183 ? 18.291 13.204 -40.665 1.00 79.56 183 GLU A CA 1
ATOM 1491 C C . GLU A 1 183 ? 19.111 14.414 -41.139 1.00 79.56 183 GLU A C 1
ATOM 1493 O O . GLU A 1 183 ? 19.197 14.702 -42.339 1.00 79.56 183 GLU A O 1
ATOM 1498 N N . GLY A 1 184 ? 19.790 15.096 -40.212 1.00 76.94 184 GLY A N 1
ATOM 1499 C CA . GLY A 1 184 ? 20.693 16.198 -40.528 1.00 76.94 184 GLY A CA 1
ATOM 1500 C C . GLY A 1 184 ? 21.804 15.774 -41.491 1.00 76.94 184 GLY A C 1
ATOM 1501 O O . GLY A 1 184 ? 22.066 16.467 -42.480 1.00 76.94 184 GLY A O 1
ATOM 1502 N N . ILE A 1 185 ? 22.415 14.614 -41.256 1.00 73.5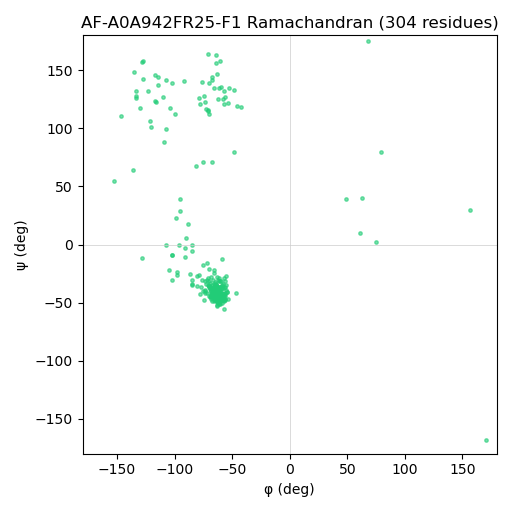0 185 ILE A N 1
ATOM 1503 C CA . ILE A 1 185 ? 23.504 14.098 -42.088 1.00 73.50 185 ILE A CA 1
ATOM 1504 C C . ILE A 1 185 ? 22.982 13.584 -43.434 1.00 73.50 185 ILE A C 1
ATOM 1506 O O . ILE A 1 185 ? 23.577 13.896 -44.467 1.00 73.50 185 ILE A O 1
ATOM 1510 N N . ALA A 1 186 ? 21.832 12.911 -43.464 1.00 75.94 186 ALA A N 1
ATOM 1511 C CA . ALA A 1 186 ? 21.162 12.514 -44.701 1.00 75.94 186 ALA A CA 1
ATOM 1512 C C . ALA A 1 186 ? 20.846 13.734 -45.583 1.00 75.94 186 ALA A C 1
ATOM 1514 O O . ALA A 1 186 ? 21.128 13.727 -46.781 1.00 75.94 186 ALA A O 1
ATOM 1515 N N . SER A 1 187 ? 20.364 14.834 -44.995 1.00 77.38 187 SER A N 1
ATOM 1516 C CA . SER A 1 187 ? 20.116 16.083 -45.730 1.00 77.38 187 SER A CA 1
ATOM 1517 C C . SER A 1 187 ? 21.403 16.714 -46.283 1.00 77.38 187 SER A C 1
ATOM 1519 O O . SER A 1 187 ? 21.407 17.344 -47.345 1.00 77.38 187 SER A O 1
ATOM 1521 N N . MET A 1 188 ? 22.522 16.578 -45.562 1.00 76.31 188 MET A N 1
ATOM 1522 C CA . MET A 1 188 ? 23.834 17.048 -46.006 1.00 76.31 188 MET A CA 1
ATOM 1523 C C . MET A 1 188 ? 24.352 16.197 -47.170 1.00 76.31 188 MET A C 1
ATOM 1525 O O . MET A 1 188 ? 24.792 16.758 -48.174 1.00 76.31 188 MET A O 1
ATOM 1529 N N . HIS A 1 189 ? 24.224 14.870 -47.069 1.00 78.94 189 HIS A N 1
ATOM 1530 C CA . HIS A 1 189 ? 24.555 13.930 -48.142 1.00 78.94 189 HIS A CA 1
ATOM 1531 C C . HIS A 1 189 ? 23.740 14.196 -49.394 1.00 78.94 189 HIS A C 1
ATOM 1533 O O . HIS A 1 189 ? 24.302 14.318 -50.475 1.00 78.94 189 HIS A O 1
ATOM 1539 N N . GLN A 1 190 ? 22.426 14.356 -49.238 1.00 78.06 190 GLN A N 1
ATOM 1540 C CA . GLN A 1 190 ? 21.520 14.619 -50.343 1.00 78.06 190 GLN A CA 1
ATOM 1541 C C . GLN A 1 190 ? 21.945 15.878 -51.099 1.00 78.06 190 GLN A C 1
ATOM 1543 O O . GLN A 1 190 ? 22.073 15.838 -52.321 1.00 78.06 190 GLN A O 1
ATOM 1548 N N . ARG A 1 191 ? 22.225 16.978 -50.385 1.00 79.62 191 ARG A N 1
ATOM 1549 C CA . ARG A 1 191 ? 22.720 18.222 -50.995 1.00 79.62 191 ARG A CA 1
ATOM 1550 C C . ARG A 1 191 ? 24.008 17.984 -51.781 1.00 79.62 191 ARG A C 1
ATOM 1552 O O . ARG A 1 191 ? 24.016 18.210 -52.989 1.00 79.62 191 ARG A O 1
ATOM 1559 N N . TRP A 1 192 ? 25.036 17.432 -51.139 1.00 86.50 192 TRP A N 1
ATOM 1560 C CA . TRP A 1 192 ? 26.304 17.092 -51.792 1.00 86.50 192 TRP A CA 1
ATOM 1561 C C . TRP A 1 192 ? 26.113 16.198 -53.029 1.00 86.50 192 TRP A C 1
ATOM 1563 O O . TRP A 1 192 ? 26.636 16.496 -54.101 1.00 86.50 192 TRP A O 1
ATOM 1573 N N . PHE A 1 193 ? 25.307 15.141 -52.920 1.00 80.44 193 PHE A N 1
ATOM 1574 C CA . PHE A 1 193 ? 25.059 14.197 -54.004 1.00 80.44 193 PHE A CA 1
ATOM 1575 C C . PHE A 1 193 ? 24.346 14.864 -55.183 1.00 80.44 193 PHE A C 1
ATOM 1577 O O . PHE A 1 193 ? 24.665 14.584 -56.338 1.00 80.44 193 PHE A O 1
ATOM 1584 N N . THR A 1 194 ? 23.398 15.770 -54.920 1.00 81.69 194 THR A N 1
ATOM 1585 C CA . THR A 1 194 ? 22.708 16.512 -55.986 1.00 81.69 194 THR A CA 1
ATOM 1586 C C . THR A 1 194 ? 23.602 17.505 -56.727 1.00 81.69 194 THR A C 1
ATOM 1588 O O . THR A 1 194 ? 23.373 17.742 -57.914 1.00 81.69 194 THR A O 1
ATOM 1591 N N . GLU A 1 195 ? 24.639 18.034 -56.077 1.00 83.44 195 GLU A N 1
ATOM 1592 C CA . GLU A 1 195 ? 25.628 18.928 -56.692 1.00 83.44 195 GLU A CA 1
ATOM 1593 C C . GLU A 1 195 ? 26.625 18.183 -57.602 1.00 83.44 195 GLU A C 1
ATOM 1595 O O . GLU A 1 195 ? 27.263 18.793 -58.465 1.00 83.44 195 GLU A O 1
ATOM 1600 N N . LEU A 1 196 ? 26.742 16.855 -57.471 1.00 84.81 196 LEU A N 1
ATOM 1601 C CA . LEU A 1 196 ? 27.621 16.043 -58.311 1.00 84.81 196 LEU A CA 1
ATOM 1602 C C . LEU A 1 196 ? 27.127 15.935 -59.763 1.00 84.81 196 LEU A C 1
ATOM 1604 O O . LEU A 1 196 ? 25.959 15.659 -60.073 1.00 84.81 196 LEU A O 1
ATOM 1608 N N . GLY A 1 197 ? 28.081 16.029 -60.691 1.00 88.50 197 GLY A N 1
ATOM 1609 C CA . GLY A 1 197 ? 27.835 15.792 -62.110 1.00 88.50 197 GLY A CA 1
ATOM 1610 C C . GLY A 1 197 ? 27.331 14.363 -62.401 1.00 88.50 197 GLY A C 1
ATOM 1611 O O . GLY A 1 197 ? 27.589 13.436 -61.628 1.00 88.50 197 GLY A O 1
ATOM 1612 N N . PRO A 1 198 ? 26.644 14.131 -63.539 1.00 91.44 198 PRO A N 1
ATOM 1613 C CA . PRO A 1 198 ? 26.058 12.825 -63.866 1.00 91.44 198 PRO A CA 1
ATOM 1614 C C . PRO A 1 198 ? 27.060 11.659 -63.891 1.00 91.44 198 PRO A C 1
ATOM 1616 O O . PRO A 1 198 ? 26.731 10.563 -63.444 1.00 91.44 198 PRO A O 1
ATOM 1619 N N . ARG A 1 199 ? 28.293 11.891 -64.371 1.00 92.00 199 ARG A N 1
ATOM 1620 C CA . ARG A 1 199 ? 29.356 10.867 -64.395 1.00 92.00 199 ARG A CA 1
ATOM 1621 C C . ARG A 1 199 ? 29.821 10.486 -62.987 1.00 92.00 199 ARG A C 1
ATOM 1623 O O . ARG A 1 199 ? 29.956 9.304 -62.702 1.00 92.00 199 ARG A O 1
ATOM 1630 N N . SER A 1 200 ? 30.003 11.468 -62.104 1.00 86.25 200 SER A N 1
ATOM 1631 C CA . SER A 1 200 ? 30.408 11.240 -60.711 1.00 86.25 200 SER A CA 1
ATOM 1632 C C . SER A 1 200 ? 29.342 10.474 -59.927 1.00 86.25 200 SER A C 1
ATOM 1634 O O . SER A 1 200 ? 29.671 9.537 -59.212 1.00 86.25 200 SER A O 1
ATOM 1636 N N . ARG A 1 201 ? 28.055 10.793 -60.124 1.00 87.12 201 ARG A N 1
ATOM 1637 C CA . ARG A 1 201 ? 26.947 10.036 -59.513 1.00 87.12 201 ARG A CA 1
ATOM 1638 C C . ARG A 1 201 ? 26.863 8.588 -60.003 1.00 87.12 201 ARG A C 1
ATOM 1640 O O . ARG A 1 201 ? 26.478 7.712 -59.238 1.00 87.12 201 ARG A O 1
ATOM 1647 N N . ALA A 1 202 ? 27.190 8.325 -61.271 1.00 88.81 202 ALA A N 1
ATOM 1648 C CA . ALA A 1 202 ? 27.242 6.962 -61.801 1.00 88.81 202 ALA A CA 1
ATOM 1649 C C . ALA A 1 202 ? 28.388 6.152 -61.173 1.00 88.81 202 ALA A C 1
ATOM 1651 O O . ALA A 1 202 ? 28.137 5.048 -60.706 1.00 88.81 202 ALA A O 1
ATOM 1652 N N . ALA A 1 203 ? 29.588 6.735 -61.083 1.00 89.38 203 ALA A N 1
ATOM 1653 C CA . ALA A 1 203 ? 30.739 6.105 -60.431 1.00 89.38 203 ALA A CA 1
ATOM 1654 C C . ALA A 1 203 ? 30.503 5.850 -58.931 1.00 89.38 203 ALA A C 1
ATOM 1656 O O . ALA A 1 203 ? 30.864 4.800 -58.413 1.00 89.38 203 ALA A O 1
ATOM 1657 N N . TYR A 1 204 ? 29.846 6.784 -58.237 1.00 81.62 204 TYR A N 1
ATOM 1658 C CA . TYR A 1 204 ? 29.474 6.600 -56.833 1.00 81.62 204 TYR A CA 1
ATOM 1659 C C . TYR A 1 204 ? 28.496 5.434 -56.638 1.00 81.62 204 TYR A C 1
ATOM 1661 O O . TYR A 1 204 ? 28.661 4.649 -55.712 1.00 81.62 204 TYR A O 1
ATOM 1669 N N . ARG A 1 205 ? 27.494 5.283 -57.518 1.00 84.94 205 ARG A N 1
ATOM 1670 C CA . ARG A 1 205 ? 26.560 4.146 -57.449 1.00 84.94 205 ARG A CA 1
ATOM 1671 C C . ARG A 1 205 ? 27.260 2.812 -57.676 1.00 84.94 205 ARG A C 1
ATOM 1673 O O . ARG A 1 205 ? 27.051 1.912 -56.877 1.00 84.94 205 ARG A O 1
ATOM 1680 N N . SER A 1 206 ? 28.129 2.716 -58.685 1.00 88.75 206 SER A N 1
ATOM 1681 C CA . SER A 1 206 ? 28.898 1.488 -58.913 1.00 88.75 206 SER A CA 1
ATOM 1682 C C . SER A 1 206 ? 29.821 1.165 -57.740 1.00 88.75 206 SER A C 1
ATOM 1684 O O . SER A 1 206 ? 29.922 0.010 -57.354 1.00 88.75 206 SER A O 1
ATOM 1686 N N . PHE A 1 207 ? 30.453 2.176 -57.133 1.00 87.00 207 PHE A N 1
ATOM 1687 C CA . PHE A 1 207 ? 31.248 1.981 -55.921 1.00 87.00 207 PHE A CA 1
ATOM 1688 C C . PHE A 1 207 ? 30.397 1.434 -54.767 1.00 87.00 207 PHE A C 1
ATOM 1690 O O . PHE A 1 207 ? 30.782 0.444 -54.163 1.00 87.00 207 PHE A O 1
ATOM 1697 N N . ARG A 1 208 ? 29.218 2.015 -54.497 1.00 79.75 208 ARG A N 1
ATOM 1698 C CA . ARG A 1 208 ? 28.319 1.535 -53.430 1.00 79.75 208 ARG A CA 1
ATOM 1699 C C . ARG A 1 208 ? 27.780 0.127 -53.684 1.00 79.75 208 ARG A C 1
ATOM 1701 O O . ARG A 1 208 ? 27.600 -0.616 -52.731 1.00 79.75 208 ARG A O 1
ATOM 1708 N N . GLU A 1 209 ? 27.505 -0.232 -54.936 1.00 82.00 209 GLU A N 1
ATOM 1709 C CA . GLU A 1 209 ? 27.085 -1.591 -55.311 1.00 82.00 209 GLU A CA 1
ATOM 1710 C C . GLU A 1 209 ? 28.188 -2.618 -55.025 1.00 82.00 209 GLU A C 1
ATOM 1712 O O . GLU A 1 209 ? 27.899 -3.673 -54.468 1.00 82.00 209 GLU A O 1
ATOM 1717 N N . ILE A 1 210 ? 29.443 -2.284 -55.346 1.00 85.12 210 ILE A N 1
ATOM 1718 C CA . ILE A 1 210 ? 30.615 -3.112 -55.025 1.00 85.12 210 ILE A CA 1
ATOM 1719 C C . ILE A 1 210 ? 30.807 -3.192 -53.507 1.00 85.12 210 ILE A C 1
ATOM 1721 O O . ILE A 1 210 ? 30.899 -4.280 -52.955 1.00 85.12 210 ILE A O 1
ATOM 1725 N N . GLU A 1 211 ? 30.776 -2.052 -52.816 1.00 76.81 211 GLU A N 1
ATOM 1726 C CA . GLU A 1 211 ? 30.984 -1.976 -51.368 1.00 76.81 211 GLU A CA 1
ATOM 1727 C C . GLU A 1 211 ? 29.968 -2.816 -50.575 1.00 76.81 211 GLU A C 1
ATOM 1729 O O . GLU A 1 211 ? 30.347 -3.417 -49.566 1.00 76.81 211 GLU A O 1
ATOM 1734 N N . LEU A 1 212 ? 28.706 -2.848 -51.028 1.00 73.50 212 LEU A N 1
ATOM 1735 C CA . LEU A 1 212 ? 27.635 -3.681 -50.470 1.00 73.50 212 LEU A CA 1
ATOM 1736 C C . LEU A 1 212 ? 27.829 -5.166 -50.799 1.00 73.50 212 LEU A C 1
ATOM 1738 O O . LEU A 1 212 ? 27.622 -6.004 -49.929 1.00 73.50 212 LEU A O 1
ATOM 1742 N N . ALA A 1 213 ? 28.229 -5.501 -52.029 1.00 79.69 213 ALA A N 1
ATOM 1743 C CA . ALA A 1 213 ? 28.510 -6.886 -52.414 1.00 79.69 213 ALA A CA 1
ATOM 1744 C C . ALA A 1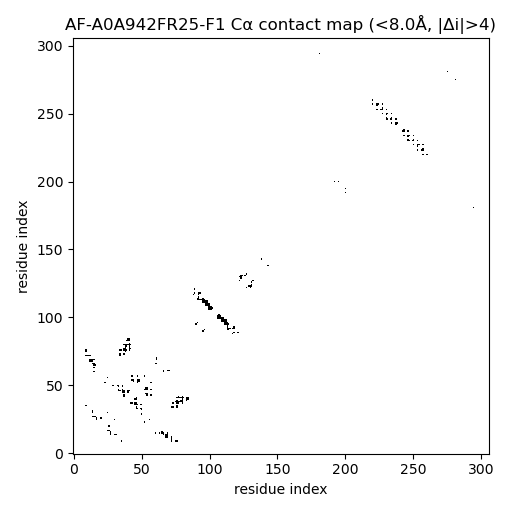 213 ? 29.697 -7.474 -51.628 1.00 79.69 213 ALA A C 1
ATOM 1746 O O . ALA A 1 213 ? 29.673 -8.642 -51.262 1.00 79.69 213 ALA A O 1
ATOM 1747 N N . GLU A 1 214 ? 30.696 -6.647 -51.319 1.00 81.25 214 GLU A N 1
ATOM 1748 C CA . GLU A 1 214 ? 31.865 -6.997 -50.502 1.00 81.25 214 GLU A CA 1
ATOM 1749 C C . GLU A 1 214 ? 31.601 -6.860 -48.989 1.00 81.25 214 GLU A C 1
ATOM 1751 O O . GLU A 1 214 ? 32.499 -7.077 -48.180 1.00 81.25 214 GLU A O 1
ATOM 1756 N N . GLU A 1 215 ? 30.403 -6.446 -48.557 1.00 69.62 215 GLU A N 1
ATOM 1757 C CA . GLU A 1 215 ? 30.116 -6.236 -47.132 1.00 69.62 215 GLU A CA 1
ATOM 1758 C C . GLU A 1 215 ? 30.042 -7.542 -46.339 1.00 69.62 215 GLU A C 1
ATOM 1760 O O . GLU A 1 215 ? 30.504 -7.567 -45.198 1.00 69.62 215 GLU A O 1
ATOM 1765 N N . GLU A 1 216 ? 29.517 -8.615 -46.934 1.00 61.53 216 GLU A N 1
ATOM 1766 C CA . GLU A 1 216 ? 29.546 -9.959 -46.340 1.00 61.53 216 GLU A CA 1
ATOM 1767 C C . GLU A 1 216 ? 30.992 -10.444 -46.174 1.00 61.53 216 GLU A C 1
ATOM 1769 O O . GLU A 1 216 ? 31.396 -10.786 -45.069 1.00 61.53 216 GLU A O 1
ATOM 1774 N N . GLU A 1 217 ? 31.820 -10.312 -47.211 1.00 67.25 217 GLU A N 1
ATOM 1775 C CA . GLU A 1 217 ? 33.241 -10.684 -47.177 1.00 67.25 217 GLU A CA 1
ATOM 1776 C C . GLU A 1 217 ? 34.044 -9.843 -46.165 1.00 67.25 217 GLU A C 1
ATOM 1778 O O . GLU A 1 217 ? 34.880 -10.353 -45.422 1.00 67.25 217 GLU A O 1
ATOM 1783 N N . ARG A 1 218 ? 33.734 -8.547 -46.046 1.00 66.75 218 ARG A N 1
ATOM 1784 C CA . ARG A 1 218 ? 34.322 -7.646 -45.042 1.00 66.75 218 ARG A CA 1
ATOM 1785 C C . ARG A 1 218 ? 33.850 -7.951 -43.619 1.00 66.75 218 ARG A C 1
ATOM 1787 O O . ARG A 1 218 ? 34.581 -7.682 -42.662 1.00 66.75 218 ARG A O 1
ATOM 1794 N N . ARG A 1 219 ? 32.619 -8.443 -43.446 1.00 61.16 219 ARG A N 1
ATOM 1795 C CA . ARG A 1 219 ? 32.138 -8.941 -42.151 1.00 61.16 219 ARG A CA 1
ATOM 1796 C C . ARG A 1 219 ? 32.897 -10.208 -41.791 1.00 61.16 219 ARG A C 1
ATOM 1798 O O . ARG A 1 219 ? 33.469 -10.223 -40.709 1.00 61.16 219 ARG A O 1
ATOM 1805 N N . ASP A 1 220 ? 33.009 -11.168 -42.699 1.00 64.62 220 ASP A N 1
ATOM 1806 C CA . ASP A 1 220 ? 33.781 -12.400 -42.494 1.00 64.62 220 ASP A CA 1
ATOM 1807 C C . ASP A 1 220 ? 35.245 -12.090 -42.118 1.00 64.62 220 ASP A C 1
ATOM 1809 O O . ASP A 1 220 ? 35.766 -12.604 -41.130 1.00 64.62 220 ASP A O 1
ATOM 1813 N N . MET A 1 221 ? 35.869 -11.109 -42.783 1.00 65.19 221 MET A N 1
ATOM 1814 C CA . MET A 1 221 ? 37.192 -10.572 -42.417 1.00 65.19 221 MET A CA 1
ATOM 1815 C C . MET A 1 221 ? 37.279 -10.012 -40.990 1.00 65.19 221 MET A C 1
ATOM 1817 O O . MET A 1 221 ? 38.337 -10.048 -40.368 1.00 65.19 221 MET A O 1
ATOM 1821 N N . ARG A 1 222 ? 36.198 -9.422 -40.471 1.00 67.31 222 ARG A N 1
ATOM 1822 C CA . ARG A 1 222 ? 36.153 -8.835 -39.122 1.00 67.31 222 ARG A CA 1
ATOM 1823 C C . ARG A 1 222 ? 35.971 -9.902 -38.041 1.00 67.31 222 ARG A C 1
ATOM 1825 O O . ARG A 1 222 ? 36.380 -9.664 -36.905 1.00 67.31 222 ARG A O 1
ATOM 1832 N N . TRP A 1 223 ? 35.361 -11.036 -38.379 1.00 70.69 223 TRP A N 1
ATOM 1833 C CA . TRP A 1 223 ? 35.127 -12.152 -37.462 1.00 70.69 223 TRP A CA 1
ATOM 1834 C C . TRP A 1 223 ? 36.263 -13.183 -37.461 1.00 70.69 223 TRP A C 1
ATOM 1836 O O . TRP A 1 223 ? 36.340 -13.961 -36.519 1.00 70.69 223 TRP A O 1
ATOM 1846 N N . SER A 1 224 ? 37.220 -13.118 -38.397 1.00 77.44 224 SER A N 1
ATOM 1847 C CA . SER A 1 224 ? 38.330 -14.085 -38.478 1.00 77.44 224 SER A CA 1
ATOM 1848 C C . SER A 1 224 ? 39.183 -14.202 -37.207 1.00 77.44 224 SER A C 1
ATOM 1850 O O . SER A 1 224 ? 39.769 -15.251 -36.946 1.00 77.44 224 SER A O 1
ATOM 1852 N N . ASP A 1 225 ? 39.284 -13.128 -36.415 1.00 77.38 225 ASP A N 1
ATOM 1853 C CA . ASP A 1 225 ? 39.966 -13.162 -35.113 1.00 77.38 225 ASP A CA 1
ATOM 1854 C C . ASP A 1 225 ? 39.181 -13.981 -34.074 1.00 77.38 225 ASP A C 1
ATOM 1856 O O . ASP A 1 225 ? 39.782 -14.696 -33.275 1.00 77.38 225 ASP A O 1
ATOM 1860 N N . ILE A 1 226 ? 37.849 -13.901 -34.120 1.00 78.69 226 ILE A N 1
ATOM 1861 C CA . ILE A 1 226 ? 36.926 -14.631 -33.244 1.00 78.69 226 ILE A CA 1
ATOM 1862 C C . ILE A 1 226 ? 36.845 -16.099 -33.680 1.00 78.69 226 ILE A C 1
ATOM 1864 O O . ILE A 1 226 ? 36.880 -16.984 -32.833 1.00 78.69 226 ILE A O 1
ATOM 1868 N N . ASP A 1 227 ? 36.830 -16.379 -34.985 1.00 81.62 227 ASP A N 1
ATOM 1869 C CA . ASP A 1 227 ? 36.829 -17.751 -35.514 1.00 81.62 227 ASP A CA 1
ATOM 1870 C C . ASP A 1 227 ? 38.093 -18.525 -35.112 1.00 81.62 227 ASP A C 1
ATOM 1872 O O . ASP A 1 227 ? 38.028 -19.710 -34.783 1.00 81.62 227 ASP A O 1
ATOM 1876 N N . LEU A 1 228 ? 39.252 -17.855 -35.094 1.00 84.38 228 LEU A N 1
ATOM 1877 C CA . LEU A 1 228 ? 40.494 -18.447 -34.597 1.00 84.38 228 LEU A CA 1
ATOM 1878 C C . LEU A 1 228 ? 40.441 -18.713 -33.087 1.00 84.38 228 LEU A C 1
ATOM 1880 O O . LEU A 1 228 ? 40.934 -19.747 -32.641 1.00 84.38 228 LEU A O 1
ATOM 1884 N N . GLU A 1 229 ? 39.864 -17.794 -32.309 1.00 85.06 229 GLU A N 1
ATOM 1885 C CA . GLU A 1 229 ? 39.682 -17.956 -30.861 1.00 85.06 229 GLU A CA 1
ATOM 1886 C C . GLU A 1 229 ? 38.784 -19.165 -30.556 1.00 85.06 229 GLU A C 1
ATOM 1888 O O . GLU A 1 229 ? 39.190 -20.047 -29.800 1.00 85.06 229 GLU A O 1
ATOM 1893 N N . ILE A 1 230 ? 37.639 -19.274 -31.236 1.00 82.44 230 ILE A N 1
ATOM 1894 C CA . ILE A 1 230 ? 36.712 -20.409 -31.117 1.00 82.44 230 ILE A CA 1
ATOM 1895 C C . ILE A 1 230 ? 37.407 -21.723 -31.500 1.00 82.44 230 ILE A C 1
ATOM 1897 O O . ILE A 1 230 ? 37.374 -22.683 -30.734 1.00 82.44 230 ILE A O 1
ATOM 1901 N N . ALA A 1 231 ? 38.110 -21.767 -32.637 1.00 83.88 231 ALA A N 1
ATOM 1902 C CA . ALA A 1 231 ? 38.800 -22.980 -33.077 1.00 83.88 231 ALA A CA 1
ATOM 1903 C C . ALA A 1 231 ? 39.891 -23.436 -32.083 1.00 83.88 231 ALA A C 1
ATOM 1905 O O . ALA A 1 231 ? 40.093 -24.635 -31.875 1.00 83.88 231 ALA A O 1
ATOM 1906 N N . GLN A 1 232 ? 40.600 -22.494 -31.448 1.00 87.50 232 GLN A N 1
ATOM 1907 C CA . GLN A 1 232 ? 41.595 -22.799 -30.414 1.00 87.50 232 GLN A CA 1
ATOM 1908 C C . GLN A 1 232 ? 40.949 -23.330 -29.127 1.00 87.50 232 GLN A C 1
ATOM 1910 O O . GLN A 1 232 ? 41.507 -24.232 -28.493 1.00 87.50 232 GLN A O 1
ATOM 1915 N N . GLU A 1 233 ? 39.789 -22.793 -28.741 1.00 85.50 233 GLU A N 1
ATOM 1916 C CA . GLU A 1 233 ? 39.011 -23.277 -27.598 1.00 85.50 233 GLU A CA 1
ATOM 1917 C C . GLU A 1 233 ? 38.450 -24.683 -27.834 1.00 85.50 233 GLU A C 1
ATOM 1919 O O . GLU A 1 233 ? 38.562 -25.533 -26.946 1.00 85.50 233 GLU A O 1
ATOM 1924 N N . ASP A 1 234 ? 37.924 -24.955 -29.028 1.00 85.88 234 ASP A N 1
ATOM 1925 C CA . ASP A 1 234 ? 37.418 -26.274 -29.418 1.00 85.88 234 ASP A CA 1
ATOM 1926 C C . ASP A 1 234 ? 38.536 -27.326 -29.397 1.00 85.88 234 ASP A C 1
ATOM 1928 O O . ASP A 1 234 ? 38.373 -28.408 -28.827 1.00 85.88 234 ASP A O 1
ATOM 1932 N N . LEU A 1 235 ? 39.725 -26.987 -29.912 1.00 86.94 235 LEU A N 1
ATOM 1933 C CA . LEU A 1 235 ? 40.901 -27.857 -29.832 1.00 86.94 235 LEU A CA 1
ATOM 1934 C C . LEU A 1 235 ? 41.317 -28.150 -28.382 1.00 86.94 235 LEU A C 1
ATOM 1936 O O . LEU A 1 235 ? 41.740 -29.263 -28.071 1.00 86.94 235 LEU A O 1
ATOM 1940 N N . ALA A 1 236 ? 41.196 -27.174 -27.481 1.00 85.69 236 ALA A N 1
ATOM 1941 C CA . ALA A 1 236 ? 41.510 -27.364 -26.067 1.00 85.69 236 ALA A CA 1
ATOM 1942 C C . ALA A 1 236 ? 40.499 -28.273 -25.340 1.00 85.69 236 ALA A C 1
ATOM 1944 O O . ALA A 1 236 ? 40.828 -28.827 -24.286 1.00 85.69 236 ALA A O 1
ATOM 1945 N N . GLN A 1 237 ? 39.286 -28.420 -25.882 1.00 84.44 237 GLN A N 1
ATOM 1946 C CA . GLN A 1 237 ? 38.188 -29.203 -25.306 1.00 84.44 237 GLN A CA 1
ATOM 1947 C C . GLN A 1 237 ? 37.985 -30.575 -25.971 1.00 84.44 237 GLN A C 1
ATOM 1949 O O . GLN A 1 237 ? 37.233 -31.390 -25.432 1.00 84.44 237 GLN A O 1
ATOM 1954 N N . ALA A 1 238 ? 38.660 -30.853 -27.091 1.00 82.62 238 ALA A N 1
ATOM 1955 C CA . ALA A 1 238 ? 38.535 -32.104 -27.836 1.00 82.62 238 ALA A CA 1
ATOM 1956 C C . ALA A 1 238 ? 38.870 -33.336 -26.966 1.00 82.62 238 ALA A C 1
ATOM 1958 O O . ALA A 1 238 ? 39.935 -33.417 -26.347 1.00 82.62 238 ALA A O 1
ATOM 1959 N N . GLY A 1 239 ? 37.936 -34.293 -26.893 1.00 68.38 239 GLY A N 1
ATOM 1960 C CA . GLY A 1 239 ? 38.003 -35.425 -25.961 1.00 68.38 239 GLY A CA 1
ATOM 1961 C C . GLY A 1 239 ? 38.547 -36.729 -26.555 1.00 68.38 239 GLY A C 1
ATOM 1962 O O . GLY A 1 239 ? 39.084 -37.552 -25.808 1.00 68.38 239 GLY A O 1
ATOM 1963 N N . ASP A 1 240 ? 38.421 -36.929 -27.871 1.00 73.00 240 ASP A N 1
ATOM 1964 C CA . ASP A 1 240 ? 38.942 -38.096 -28.601 1.00 73.00 240 ASP A CA 1
ATOM 1965 C C . ASP A 1 240 ? 39.803 -37.675 -29.807 1.00 73.00 240 ASP A C 1
ATOM 1967 O O . ASP A 1 240 ? 39.694 -36.570 -30.332 1.00 73.00 240 ASP A O 1
ATOM 1971 N N . HIS A 1 241 ? 40.669 -38.578 -30.262 1.00 59.53 241 HIS A N 1
ATOM 1972 C CA . HIS A 1 241 ? 41.694 -38.339 -31.275 1.00 59.53 241 HIS A CA 1
ATOM 1973 C C . HIS A 1 241 ? 41.135 -37.856 -32.624 1.00 59.53 241 HIS A C 1
ATOM 1975 O O . HIS A 1 241 ? 41.770 -37.027 -33.271 1.00 59.53 241 HIS A O 1
ATOM 1981 N N . TRP A 1 242 ? 39.957 -38.344 -33.034 1.00 53.25 242 TRP A N 1
ATOM 1982 C CA . TRP A 1 242 ? 39.294 -37.910 -34.271 1.00 53.25 242 TRP A CA 1
ATOM 1983 C C . TRP A 1 242 ? 38.738 -36.481 -34.175 1.00 53.25 242 TRP A C 1
ATOM 1985 O O . TRP A 1 242 ? 38.818 -35.743 -35.150 1.00 53.25 242 TRP A O 1
ATOM 1995 N N . GLU A 1 243 ? 38.245 -36.069 -33.001 1.00 72.12 243 GLU A N 1
ATOM 1996 C CA . GLU A 1 243 ? 37.806 -34.687 -32.741 1.00 72.12 243 GLU A CA 1
ATOM 1997 C C . GLU A 1 243 ? 39.011 -33.740 -32.621 1.00 72.12 243 GLU A C 1
ATOM 1999 O O . GLU A 1 243 ? 38.962 -32.594 -33.058 1.00 72.12 243 GLU A O 1
ATOM 2004 N N . GLU A 1 244 ? 40.128 -34.227 -32.074 1.00 74.75 244 GLU A N 1
ATOM 2005 C CA . GLU A 1 244 ? 41.362 -33.450 -31.943 1.00 74.75 244 GLU A CA 1
ATOM 2006 C C . GLU A 1 244 ? 42.021 -33.166 -33.306 1.00 74.75 244 GLU A C 1
ATOM 2008 O O . GLU A 1 244 ? 42.570 -32.085 -33.511 1.00 74.75 244 GLU A O 1
ATOM 2013 N N . GLU A 1 245 ? 41.983 -34.113 -34.248 1.00 80.50 245 GLU A N 1
ATOM 2014 C CA . GLU A 1 245 ? 42.496 -33.910 -35.611 1.00 80.50 245 GLU A CA 1
ATOM 2015 C C . GLU A 1 245 ? 41.653 -32.880 -36.381 1.00 80.50 245 GLU A C 1
ATOM 2017 O O . GLU A 1 245 ? 42.207 -31.943 -36.955 1.00 80.50 245 GLU A O 1
ATOM 2022 N N . GLU A 1 246 ? 40.324 -32.981 -36.300 1.00 84.00 246 GLU A N 1
ATOM 2023 C CA . GLU A 1 246 ? 39.392 -32.032 -36.923 1.00 84.00 246 GLU A CA 1
ATOM 2024 C C . GLU A 1 246 ? 39.529 -30.614 -36.338 1.00 84.00 246 GLU A C 1
ATOM 2026 O O . GLU A 1 246 ? 39.600 -29.635 -37.084 1.00 84.00 246 GLU A O 1
ATOM 2031 N N . ALA A 1 247 ? 39.667 -30.491 -35.014 1.00 82.31 247 ALA A N 1
ATOM 2032 C CA . ALA A 1 247 ? 39.877 -29.202 -34.360 1.00 82.31 247 ALA A CA 1
ATOM 2033 C C . ALA A 1 247 ? 41.246 -28.579 -34.703 1.00 82.31 247 ALA A C 1
ATOM 2035 O O . ALA A 1 247 ? 41.353 -27.364 -34.880 1.00 82.31 247 ALA A O 1
ATOM 2036 N N . ARG A 1 248 ? 42.305 -29.389 -34.870 1.00 86.19 248 ARG A N 1
ATOM 2037 C CA . ARG A 1 248 ? 43.609 -28.897 -35.360 1.00 86.19 248 ARG A CA 1
ATOM 2038 C C . ARG A 1 248 ? 43.503 -28.377 -36.785 1.00 86.19 248 ARG A C 1
ATOM 2040 O O . ARG A 1 248 ? 44.032 -27.303 -37.073 1.00 86.19 248 ARG A O 1
ATOM 2047 N N . ASP A 1 249 ? 42.818 -29.103 -37.662 1.00 87.62 249 ASP A N 1
ATOM 2048 C CA . ASP A 1 249 ? 42.602 -28.669 -39.039 1.00 87.62 249 ASP A CA 1
ATOM 2049 C C . ASP A 1 249 ? 41.811 -27.352 -39.086 1.00 87.62 249 ASP A C 1
ATOM 2051 O O . ASP A 1 249 ? 42.208 -26.433 -39.811 1.00 87.62 249 ASP A O 1
ATOM 2055 N N . ALA A 1 250 ? 40.785 -27.197 -38.241 1.00 86.00 250 ALA A N 1
ATOM 2056 C CA . ALA A 1 250 ? 40.025 -25.955 -38.094 1.00 86.00 250 ALA A CA 1
ATOM 2057 C C . ALA A 1 250 ? 40.896 -24.769 -37.635 1.00 86.00 250 ALA A C 1
ATOM 2059 O O . ALA A 1 250 ? 40.846 -23.703 -38.252 1.00 86.00 250 ALA A O 1
ATOM 2060 N N . VAL A 1 251 ? 41.768 -24.958 -36.634 1.00 88.06 251 VAL A N 1
ATOM 2061 C CA . VAL A 1 251 ? 42.734 -23.925 -36.206 1.00 88.06 251 VAL A CA 1
ATOM 2062 C C . VAL A 1 251 ? 43.665 -23.541 -37.354 1.00 88.06 251 VAL A C 1
ATOM 2064 O O . VAL A 1 251 ? 43.849 -22.357 -37.629 1.00 88.06 251 VAL A O 1
ATOM 2067 N N . THR A 1 252 ? 44.223 -24.516 -38.081 1.00 90.81 252 THR A N 1
ATOM 2068 C CA . THR A 1 252 ? 45.127 -24.204 -39.202 1.00 90.81 252 THR A CA 1
ATOM 2069 C C . THR A 1 252 ? 44.422 -23.475 -40.345 1.00 90.81 252 THR A C 1
ATOM 2071 O O . THR A 1 252 ? 45.042 -22.654 -41.028 1.00 90.81 252 THR A O 1
ATOM 2074 N N . LEU A 1 253 ? 43.135 -23.754 -40.571 1.00 89.00 253 LEU A N 1
ATOM 2075 C CA . LEU A 1 253 ? 42.317 -23.040 -41.543 1.00 89.00 253 LEU A CA 1
ATOM 2076 C C . LEU A 1 253 ? 42.078 -21.592 -41.094 1.00 89.00 253 LEU A C 1
ATOM 2078 O O . LEU A 1 253 ? 42.313 -20.683 -41.891 1.00 89.00 253 LEU A O 1
ATOM 2082 N N . ALA A 1 254 ? 41.706 -21.379 -39.829 1.00 85.38 254 ALA A N 1
ATOM 2083 C CA . ALA A 1 254 ? 41.474 -20.057 -39.246 1.00 85.38 254 ALA A CA 1
ATOM 2084 C C . ALA A 1 254 ? 42.752 -19.191 -39.188 1.00 85.38 254 ALA A C 1
ATOM 2086 O O . ALA A 1 254 ? 42.728 -17.994 -39.470 1.00 85.38 254 ALA A O 1
ATOM 2087 N N . GLU A 1 255 ? 43.914 -19.787 -38.903 1.00 88.00 255 GLU A N 1
ATOM 2088 C CA . GLU A 1 255 ? 45.202 -19.080 -38.955 1.00 88.00 255 GLU A CA 1
ATOM 2089 C C . GLU A 1 255 ? 45.548 -18.629 -40.380 1.00 88.00 255 GLU A C 1
ATOM 2091 O O . GLU A 1 255 ? 46.074 -17.528 -40.585 1.00 88.00 255 GLU A O 1
ATOM 2096 N N . ARG A 1 256 ? 45.248 -19.464 -41.386 1.00 88.31 256 ARG A N 1
ATOM 2097 C CA . ARG A 1 256 ? 45.474 -19.137 -42.802 1.00 88.31 256 ARG A CA 1
ATOM 2098 C C . ARG A 1 256 ? 44.541 -18.035 -43.285 1.00 88.31 256 ARG A C 1
ATOM 2100 O O . ARG A 1 256 ? 45.016 -17.135 -43.976 1.00 88.31 256 ARG A O 1
ATOM 2107 N N . THR A 1 257 ? 43.255 -18.096 -42.938 1.00 84.50 257 THR A N 1
ATOM 2108 C CA . THR A 1 257 ? 42.274 -17.067 -43.317 1.00 84.50 257 THR A CA 1
ATOM 2109 C C . THR A 1 257 ? 42.631 -15.726 -42.684 1.00 84.50 257 THR A C 1
ATOM 2111 O O . THR A 1 257 ? 42.789 -14.740 -43.404 1.00 84.50 257 THR A O 1
ATOM 2114 N N . ARG A 1 258 ? 42.920 -15.697 -41.377 1.00 84.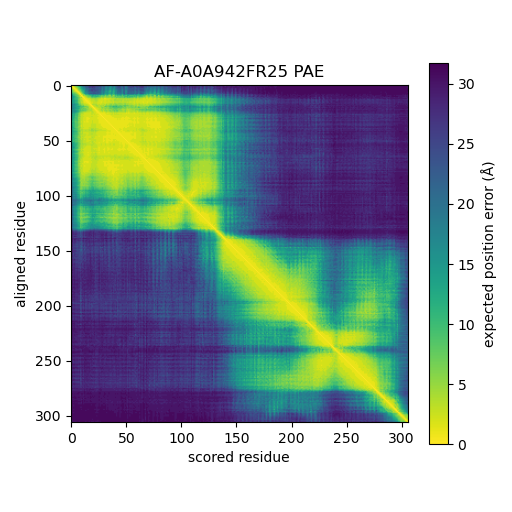94 258 ARG A N 1
ATOM 2115 C CA . ARG A 1 258 ? 43.401 -14.497 -40.678 1.00 84.94 258 ARG A CA 1
ATOM 2116 C C . ARG A 1 258 ? 44.671 -13.925 -41.313 1.00 84.94 258 ARG A C 1
ATOM 2118 O O . ARG A 1 258 ? 44.738 -12.730 -41.585 1.00 84.94 258 ARG A O 1
ATOM 2125 N N . SER A 1 259 ? 45.670 -14.767 -41.585 1.00 85.62 259 SER A N 1
ATOM 2126 C CA . SER A 1 259 ? 46.931 -14.320 -42.199 1.00 85.62 259 SER A CA 1
ATOM 2127 C C . SER A 1 259 ? 46.718 -13.732 -43.599 1.00 85.62 259 SER A C 1
ATOM 2129 O O . SER A 1 259 ? 47.378 -12.760 -43.967 1.00 85.62 259 SER A O 1
ATOM 2131 N N . ALA A 1 260 ? 45.795 -14.300 -44.383 1.00 85.06 260 ALA A N 1
ATOM 2132 C CA . ALA A 1 260 ? 45.426 -13.767 -45.691 1.00 85.06 260 ALA A CA 1
ATOM 2133 C C . ALA A 1 260 ? 44.760 -12.384 -45.571 1.00 85.06 260 ALA A C 1
ATOM 2135 O O . ALA A 1 260 ? 45.142 -11.466 -46.295 1.00 85.06 260 ALA A O 1
ATOM 2136 N N . HIS A 1 261 ? 43.842 -12.206 -44.617 1.00 82.94 261 HIS A N 1
ATOM 2137 C CA . HIS A 1 261 ? 43.195 -10.917 -44.353 1.00 82.94 261 HIS A CA 1
ATOM 2138 C C . HIS A 1 261 ? 44.166 -9.855 -43.815 1.00 82.94 261 HIS A C 1
ATOM 2140 O O . HIS A 1 261 ? 44.094 -8.692 -44.209 1.00 82.94 261 HIS A O 1
ATOM 2146 N N . GLU A 1 262 ? 45.117 -10.231 -42.955 1.00 83.44 262 GLU A N 1
ATOM 2147 C CA . GLU A 1 262 ? 46.156 -9.316 -42.466 1.00 83.44 262 GLU A CA 1
ATOM 2148 C C . GLU A 1 262 ? 47.075 -8.831 -43.598 1.00 83.44 262 GLU A C 1
ATOM 2150 O O . GLU A 1 262 ? 47.427 -7.648 -43.637 1.00 83.44 262 GLU A O 1
ATOM 2155 N N . ALA A 1 263 ? 47.438 -9.719 -44.530 1.00 85.75 263 ALA A N 1
ATOM 2156 C CA . ALA A 1 263 ? 48.242 -9.369 -45.699 1.00 85.75 263 ALA A CA 1
ATOM 2157 C C . ALA A 1 263 ? 47.489 -8.437 -46.661 1.00 85.75 263 ALA A C 1
ATOM 2159 O O . ALA A 1 263 ? 48.067 -7.459 -47.138 1.00 85.75 263 ALA A O 1
ATOM 2160 N N . ASP A 1 264 ? 46.206 -8.710 -46.902 1.00 84.62 264 ASP A N 1
ATOM 2161 C CA . ASP A 1 264 ? 45.335 -7.868 -47.725 1.00 84.62 264 ASP A CA 1
ATOM 2162 C C . ASP A 1 264 ? 45.165 -6.465 -47.116 1.00 84.62 264 ASP A C 1
ATOM 2164 O O . ASP A 1 264 ? 45.415 -5.454 -47.776 1.00 84.62 264 ASP A O 1
ATOM 2168 N N . ARG A 1 265 ? 44.903 -6.384 -45.803 1.00 81.12 265 ARG A N 1
ATOM 2169 C CA . ARG A 1 265 ? 44.848 -5.110 -45.069 1.00 81.12 265 ARG A CA 1
ATOM 2170 C C . ARG A 1 265 ? 46.155 -4.322 -45.175 1.00 81.12 265 ARG A C 1
ATOM 2172 O O . ARG A 1 265 ? 46.118 -3.115 -45.395 1.00 81.12 265 ARG A O 1
ATOM 2179 N N . ALA A 1 266 ? 47.307 -4.978 -45.032 1.00 83.88 266 ALA A N 1
ATOM 2180 C CA . ALA A 1 266 ? 48.607 -4.317 -45.144 1.00 83.88 266 ALA A CA 1
ATOM 2181 C C . ALA A 1 266 ? 48.872 -3.781 -46.565 1.00 83.88 266 ALA A C 1
ATOM 2183 O O . ALA A 1 266 ? 49.444 -2.698 -46.721 1.00 83.88 266 ALA A O 1
ATOM 2184 N N . ALA A 1 267 ? 48.439 -4.508 -47.601 1.00 86.50 267 ALA A N 1
ATOM 2185 C CA . ALA A 1 267 ? 48.504 -4.041 -48.984 1.00 86.50 267 ALA A CA 1
ATOM 2186 C C . ALA A 1 267 ? 47.601 -2.814 -49.204 1.00 86.50 267 ALA A C 1
ATOM 2188 O O . ALA A 1 267 ? 48.062 -1.811 -49.753 1.00 86.50 267 ALA A O 1
ATOM 2189 N N . ALA A 1 268 ? 46.366 -2.849 -48.694 1.00 81.50 268 ALA A N 1
ATOM 2190 C CA . ALA A 1 268 ? 45.426 -1.731 -48.762 1.00 81.50 268 ALA A CA 1
ATOM 2191 C C . ALA A 1 268 ? 45.929 -0.483 -48.008 1.00 81.50 268 ALA A C 1
ATOM 2193 O O . ALA A 1 268 ? 45.796 0.640 -48.494 1.00 81.50 268 ALA A O 1
ATOM 2194 N N . GLU A 1 269 ? 46.557 -0.649 -46.838 1.00 82.31 269 GLU A N 1
ATOM 2195 C CA . GLU A 1 269 ? 47.179 0.454 -46.089 1.00 82.31 269 GLU A CA 1
ATOM 2196 C C . GLU A 1 269 ? 48.330 1.109 -46.867 1.00 82.31 269 GLU A C 1
ATOM 2198 O O . GLU A 1 269 ? 48.467 2.337 -46.856 1.00 82.31 269 GLU A O 1
ATOM 2203 N N . ALA A 1 270 ? 49.143 0.310 -47.565 1.00 84.50 270 ALA A N 1
ATOM 2204 C CA . ALA A 1 270 ? 50.222 0.812 -48.409 1.00 84.50 270 ALA A CA 1
ATOM 2205 C C . ALA A 1 270 ? 49.683 1.582 -49.626 1.00 84.50 270 ALA A C 1
ATOM 2207 O O . ALA A 1 270 ? 50.164 2.682 -49.912 1.00 84.50 270 ALA A O 1
ATOM 2208 N N . GLU A 1 271 ? 48.652 1.050 -50.289 1.00 84.25 271 GLU A N 1
ATOM 2209 C CA . GLU A 1 271 ? 47.958 1.719 -51.395 1.00 84.25 271 GLU A CA 1
ATOM 2210 C C . GLU A 1 271 ? 47.336 3.051 -50.942 1.00 84.25 271 GLU A C 1
ATOM 2212 O O . GLU A 1 271 ? 47.535 4.089 -51.581 1.00 84.25 271 GLU A O 1
ATOM 2217 N N . TYR A 1 272 ? 46.660 3.062 -49.788 1.00 76.69 272 TYR A N 1
ATOM 2218 C CA . TYR A 1 272 ? 46.095 4.278 -49.204 1.00 76.69 272 TYR A CA 1
ATOM 2219 C C . TYR A 1 272 ? 47.174 5.317 -48.879 1.00 76.69 272 TYR A C 1
ATOM 2221 O O . TYR A 1 272 ? 47.007 6.500 -49.184 1.00 76.69 272 TYR A O 1
ATOM 2229 N N . ALA A 1 273 ? 48.291 4.903 -48.274 1.00 79.62 273 ALA A N 1
ATOM 2230 C CA . ALA A 1 273 ? 49.398 5.800 -47.955 1.00 79.62 273 ALA A CA 1
ATOM 2231 C C . ALA A 1 273 ? 50.016 6.416 -49.222 1.00 79.62 273 ALA A C 1
ATOM 2233 O O . ALA A 1 273 ? 50.307 7.617 -49.249 1.00 79.62 273 ALA A O 1
ATOM 2234 N N . GLU A 1 274 ? 50.174 5.626 -50.286 1.00 82.62 274 GLU A N 1
ATOM 2235 C CA . GLU A 1 274 ? 50.648 6.112 -51.579 1.00 82.62 274 GLU A CA 1
ATOM 2236 C C . GLU A 1 274 ? 49.670 7.132 -52.180 1.00 82.62 274 GLU A C 1
ATOM 2238 O O . GLU A 1 274 ? 50.065 8.271 -52.454 1.00 82.62 274 GLU A O 1
ATOM 2243 N N . TRP A 1 275 ? 48.386 6.787 -52.288 1.00 78.94 275 TRP A N 1
ATOM 2244 C CA . TRP A 1 275 ? 47.349 7.689 -52.794 1.00 78.94 275 TRP A CA 1
ATOM 2245 C C . TRP A 1 275 ? 47.281 9.006 -51.998 1.00 78.94 275 TRP A C 1
ATOM 2247 O O . TRP A 1 275 ? 47.317 10.103 -52.570 1.00 78.94 275 TRP A O 1
ATOM 2257 N N . PHE A 1 276 ? 47.280 8.918 -50.664 1.00 71.38 276 PHE A N 1
ATOM 2258 C CA . PHE A 1 276 ? 47.174 10.066 -49.762 1.00 71.38 276 PHE A CA 1
ATOM 2259 C C . PHE A 1 276 ? 48.344 11.053 -49.904 1.00 71.38 276 PHE A C 1
ATOM 2261 O O . PHE A 1 276 ? 48.177 12.260 -49.697 1.00 71.38 276 PHE A O 1
ATOM 2268 N N . THR A 1 277 ? 49.536 10.569 -50.264 1.00 75.38 277 THR A N 1
ATOM 2269 C CA . THR A 1 277 ? 50.720 11.423 -50.467 1.00 75.38 277 THR A CA 1
ATOM 2270 C C . THR A 1 277 ? 50.748 12.113 -51.832 1.00 75.38 277 THR A C 1
ATOM 2272 O O . THR A 1 277 ? 51.316 13.204 -51.948 1.00 75.38 277 THR A O 1
ATOM 2275 N N . GLN A 1 278 ? 50.114 11.528 -52.851 1.00 74.44 278 GLN A N 1
ATOM 2276 C CA . GLN A 1 278 ? 50.125 12.046 -54.221 1.00 74.44 278 GLN A CA 1
ATOM 2277 C C . GLN A 1 278 ? 49.052 13.126 -54.464 1.00 74.44 278 GLN A C 1
ATOM 2279 O O . GLN A 1 278 ? 49.285 14.069 -55.229 1.00 74.44 278 GLN A O 1
ATOM 2284 N N . GLU A 1 279 ? 47.904 13.075 -53.777 1.00 70.62 279 GLU A N 1
ATOM 2285 C CA . GLU A 1 279 ? 46.792 14.008 -54.005 1.00 70.62 279 GLU A CA 1
ATOM 2286 C C . GLU A 1 279 ? 46.709 15.170 -52.994 1.00 70.62 279 GLU A C 1
ATOM 2288 O O . GLU A 1 279 ? 46.320 15.032 -51.835 1.00 70.62 279 GLU A O 1
ATOM 2293 N N . ARG A 1 280 ? 46.958 16.403 -5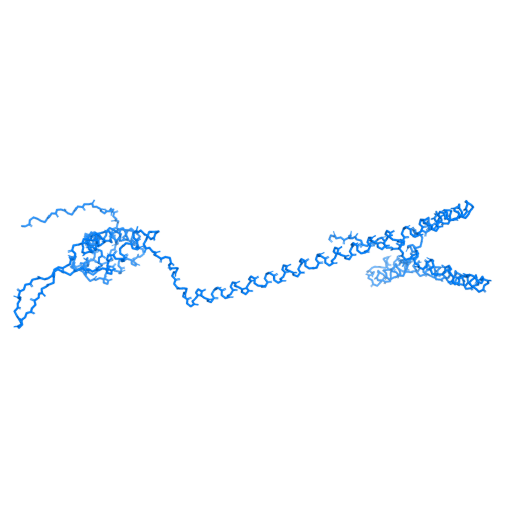3.471 1.00 54.53 280 ARG A N 1
ATOM 2294 C CA . ARG A 1 280 ? 46.937 17.647 -52.661 1.00 54.53 280 ARG A CA 1
ATOM 2295 C C . ARG A 1 280 ? 45.603 17.960 -51.955 1.00 54.53 280 ARG A C 1
ATOM 2297 O O . ARG A 1 280 ? 45.568 18.863 -51.118 1.00 54.53 280 ARG A O 1
ATOM 2304 N N . ARG A 1 281 ? 44.510 17.268 -52.296 1.00 54.66 281 ARG A N 1
ATOM 2305 C CA . ARG A 1 281 ? 43.160 17.444 -51.722 1.00 54.66 281 ARG A CA 1
ATOM 2306 C C . ARG A 1 281 ? 42.716 16.306 -50.791 1.00 54.66 281 ARG A C 1
ATOM 2308 O O . ARG A 1 281 ? 41.636 16.427 -50.214 1.00 54.66 281 ARG A O 1
ATOM 2315 N N . ALA A 1 282 ? 43.540 15.277 -50.571 1.00 55.91 282 ALA A N 1
ATOM 2316 C CA . ALA A 1 282 ? 43.186 14.095 -49.774 1.00 55.91 282 ALA A CA 1
ATOM 2317 C C . ALA A 1 282 ? 42.721 14.429 -48.336 1.00 55.91 282 ALA A C 1
ATOM 2319 O O . ALA A 1 282 ? 41.813 13.803 -47.796 1.00 55.91 282 ALA A O 1
ATOM 2320 N N . LYS A 1 283 ? 43.241 15.513 -47.741 1.00 52.94 283 LYS A N 1
ATOM 2321 C CA . LYS A 1 283 ? 42.852 15.983 -46.395 1.00 52.94 283 LYS A CA 1
ATOM 2322 C C . LYS A 1 283 ? 41.398 16.467 -46.272 1.00 52.94 283 LYS A C 1
ATOM 2324 O O . LYS A 1 283 ? 40.868 16.474 -45.168 1.00 52.94 283 LYS A O 1
ATOM 2329 N N . VAL A 1 284 ? 40.766 16.902 -47.368 1.00 51.97 284 VAL A N 1
ATOM 2330 C CA . VAL A 1 284 ? 39.375 17.402 -47.360 1.00 51.97 284 VAL A CA 1
ATOM 2331 C C . VAL A 1 284 ? 38.375 16.250 -47.486 1.00 51.97 284 VAL A C 1
ATOM 2333 O O . VAL A 1 284 ? 37.325 16.287 -46.854 1.00 51.97 284 VAL A O 1
ATOM 2336 N N . TRP A 1 285 ? 38.726 15.211 -48.247 1.00 53.09 285 TRP A N 1
ATOM 2337 C CA . TRP A 1 285 ? 37.909 14.003 -48.396 1.00 53.09 285 TRP A CA 1
ATOM 2338 C C . TRP A 1 285 ? 37.938 13.105 -47.156 1.00 53.09 285 TRP A C 1
ATOM 2340 O O . TRP A 1 285 ? 36.906 12.551 -46.804 1.00 53.09 285 TRP A O 1
ATOM 2350 N N . TRP A 1 286 ? 39.050 13.082 -46.411 1.00 53.94 286 TRP A N 1
ATOM 2351 C CA . TRP A 1 286 ? 39.156 12.354 -45.138 1.00 53.94 286 TRP A CA 1
ATOM 2352 C C . TRP A 1 286 ? 38.060 12.729 -44.123 1.00 53.94 286 TRP A C 1
ATOM 2354 O O . TRP A 1 286 ? 37.486 11.860 -43.477 1.00 53.94 286 TRP A O 1
ATOM 2364 N N . VAL A 1 287 ? 37.711 14.017 -44.010 1.00 47.59 287 VAL A N 1
ATOM 2365 C CA . VAL A 1 287 ? 36.648 14.468 -43.091 1.00 47.59 287 VAL A CA 1
ATOM 2366 C C . VAL A 1 287 ? 35.264 14.011 -43.565 1.00 47.59 287 VAL A C 1
ATOM 2368 O O . VAL A 1 287 ? 34.404 13.720 -42.742 1.00 47.59 287 VAL A O 1
ATOM 2371 N N . ILE A 1 288 ? 35.049 13.928 -44.880 1.00 54.88 288 ILE A N 1
ATOM 2372 C CA . ILE A 1 288 ? 33.778 13.496 -45.471 1.00 54.88 288 ILE A CA 1
ATOM 2373 C C . ILE A 1 288 ? 33.621 11.976 -45.308 1.00 54.88 288 ILE A C 1
ATOM 2375 O O . ILE A 1 288 ? 32.594 11.537 -44.798 1.00 54.88 288 ILE A O 1
ATOM 2379 N N . ASP A 1 289 ? 34.645 11.183 -45.627 1.00 55.06 289 ASP A N 1
ATOM 2380 C CA . ASP A 1 289 ? 34.587 9.716 -45.535 1.00 55.06 289 ASP A CA 1
ATOM 2381 C C . ASP A 1 289 ? 34.538 9.202 -44.091 1.00 55.06 289 ASP A C 1
ATOM 2383 O O . ASP A 1 289 ? 33.815 8.251 -43.807 1.00 55.06 289 ASP A O 1
ATOM 2387 N N . VAL A 1 290 ? 35.226 9.848 -43.141 1.00 55.31 290 VAL A N 1
ATOM 2388 C CA . VAL A 1 290 ? 35.142 9.473 -41.716 1.00 55.31 290 VAL A CA 1
ATOM 2389 C C . VAL A 1 290 ? 33.750 9.764 -41.146 1.00 55.31 290 VAL A C 1
ATOM 2391 O O . VAL A 1 290 ? 33.221 8.965 -40.374 1.00 55.31 290 VAL A O 1
ATOM 2394 N N . VAL A 1 291 ? 33.132 10.879 -41.546 1.00 49.59 291 VAL A N 1
ATOM 2395 C CA . VAL A 1 291 ? 31.783 11.249 -41.093 1.00 49.59 291 VAL A CA 1
ATOM 2396 C C . VAL A 1 291 ? 30.710 10.372 -41.749 1.00 49.59 291 VAL A C 1
ATOM 2398 O O . VAL A 1 291 ? 29.779 9.963 -41.063 1.00 49.59 291 VAL A O 1
ATOM 2401 N N . PHE A 1 292 ? 30.834 10.025 -43.036 1.00 52.91 292 PHE A N 1
ATOM 2402 C CA . PHE A 1 292 ? 29.839 9.205 -43.746 1.00 52.91 292 PHE A CA 1
ATOM 2403 C C . PHE A 1 292 ? 30.022 7.687 -43.575 1.00 52.91 292 PHE A C 1
ATOM 2405 O O . PHE A 1 292 ? 29.029 6.960 -43.486 1.00 52.91 292 PHE A O 1
ATOM 2412 N N . GLY A 1 293 ? 31.258 7.196 -43.464 1.00 49.69 293 GLY A N 1
ATOM 2413 C CA . GLY A 1 293 ? 31.566 5.777 -43.265 1.00 49.69 293 GLY A CA 1
ATOM 2414 C C . GLY A 1 293 ? 31.211 5.253 -41.868 1.00 49.69 293 GLY A C 1
ATOM 2415 O O . GLY A 1 293 ? 30.862 4.084 -41.726 1.00 49.69 293 GLY A O 1
ATOM 2416 N N . ALA A 1 294 ? 31.236 6.107 -40.838 1.00 44.34 294 ALA A N 1
ATOM 2417 C CA . ALA A 1 294 ? 30.840 5.735 -39.476 1.00 44.34 294 ALA A CA 1
ATOM 2418 C C . ALA A 1 294 ? 29.317 5.543 -39.317 1.00 44.34 294 ALA A C 1
ATOM 2420 O O . ALA A 1 294 ? 28.893 4.696 -38.538 1.00 44.34 294 ALA A O 1
ATOM 2421 N N . LEU A 1 295 ? 28.497 6.272 -40.083 1.00 42.91 295 LEU A N 1
ATOM 2422 C CA . LEU A 1 295 ? 27.029 6.181 -40.030 1.00 42.91 295 LEU A CA 1
ATOM 2423 C C . LEU A 1 295 ? 26.466 4.946 -40.729 1.00 42.91 295 LEU A C 1
ATOM 2425 O O . LEU A 1 295 ? 25.441 4.432 -40.306 1.00 42.91 295 LEU A O 1
ATOM 2429 N N . SER A 1 296 ? 27.134 4.446 -41.773 1.00 45.47 296 SER A N 1
ATOM 2430 C CA . SER A 1 296 ? 26.698 3.213 -42.450 1.00 45.47 296 SER A CA 1
ATOM 2431 C C . SER A 1 296 ? 26.945 1.951 -41.608 1.00 45.47 296 SER A C 1
ATOM 2433 O O . SER A 1 296 ? 26.382 0.910 -41.907 1.00 45.47 296 SER A O 1
ATOM 2435 N N . ARG A 1 297 ? 27.778 2.030 -40.556 1.00 47.31 297 ARG A N 1
ATOM 2436 C CA . ARG A 1 297 ? 28.097 0.908 -39.649 1.00 47.31 297 ARG A CA 1
ATOM 2437 C C . ARG A 1 297 ? 27.172 0.822 -38.428 1.00 47.31 297 ARG A C 1
ATOM 2439 O O . ARG A 1 297 ? 27.350 -0.072 -37.607 1.00 47.31 297 ARG A O 1
ATOM 2446 N N . GLY A 1 298 ? 26.242 1.765 -38.278 1.00 43.22 298 GLY A N 1
ATOM 2447 C CA . GLY A 1 298 ? 25.369 1.910 -37.112 1.00 43.22 298 GLY A CA 1
ATOM 2448 C C . GLY A 1 298 ? 24.002 1.241 -37.251 1.00 43.22 298 GLY A C 1
ATOM 2449 O O . GLY A 1 298 ? 23.024 1.840 -36.828 1.00 43.22 298 GLY A O 1
ATOM 2450 N N . ASP A 1 299 ? 23.919 0.053 -37.852 1.00 40.91 299 ASP A N 1
ATOM 2451 C CA . ASP A 1 299 ? 22.710 -0.780 -37.805 1.00 40.91 299 ASP A CA 1
ATOM 2452 C C . ASP A 1 299 ? 23.115 -2.264 -37.800 1.00 40.91 299 ASP A C 1
ATOM 2454 O O . ASP A 1 299 ? 23.704 -2.767 -38.757 1.00 40.91 299 ASP A O 1
ATOM 2458 N N . GLY A 1 300 ? 22.910 -2.939 -36.669 1.00 37.88 300 GLY A N 1
ATOM 2459 C CA . GLY A 1 300 ? 23.349 -4.325 -36.457 1.00 37.88 300 GLY A CA 1
ATOM 2460 C C . GLY A 1 300 ? 23.528 -4.725 -34.991 1.00 37.88 300 GLY A C 1
ATOM 2461 O O . GLY A 1 300 ? 24.390 -5.543 -34.686 1.00 37.88 300 GLY A O 1
ATOM 2462 N N . GLY A 1 301 ? 22.771 -4.123 -34.072 1.00 39.97 301 GLY A N 1
ATOM 2463 C CA . GLY A 1 301 ? 22.896 -4.397 -32.642 1.00 39.97 301 GLY A CA 1
ATOM 2464 C C . GLY A 1 301 ? 21.608 -4.169 -31.861 1.00 39.97 301 GLY A C 1
ATOM 2465 O O . GLY A 1 301 ? 21.632 -3.427 -30.886 1.00 39.97 301 GLY A O 1
ATOM 2466 N N . GLU A 1 302 ? 20.508 -4.806 -32.265 1.00 35.62 302 GLU A N 1
ATOM 2467 C CA . GLU A 1 302 ? 19.366 -5.080 -31.383 1.00 35.62 302 GLU A CA 1
ATOM 2468 C C . GLU A 1 302 ? 18.914 -6.549 -31.558 1.00 35.62 302 GLU A C 1
ATOM 2470 O O . GLU A 1 302 ? 18.641 -6.997 -32.667 1.00 35.62 302 GLU A O 1
ATOM 2475 N N . GLU A 1 303 ? 18.845 -7.248 -30.415 1.00 37.25 303 GLU A N 1
ATOM 2476 C CA . GLU A 1 303 ? 18.006 -8.421 -30.100 1.00 37.25 303 GLU A CA 1
ATOM 2477 C C . GLU A 1 303 ? 18.415 -9.830 -30.587 1.00 37.25 303 GLU A C 1
ATOM 2479 O O . GLU A 1 303 ? 17.770 -10.423 -31.445 1.00 37.25 303 GLU A O 1
ATOM 2484 N N . GLU A 1 304 ? 19.352 -10.464 -29.868 1.00 31.88 304 GLU A N 1
ATOM 2485 C CA . GLU A 1 304 ? 19.188 -11.878 -29.485 1.00 31.88 304 GLU A CA 1
ATOM 2486 C C . GLU A 1 304 ? 18.896 -11.948 -27.983 1.00 31.88 304 GLU A C 1
ATOM 2488 O O . GLU A 1 304 ? 19.770 -11.798 -27.127 1.00 31.88 304 GLU A O 1
ATOM 2493 N N . GLY A 1 305 ? 17.609 -12.095 -27.677 1.00 36.22 305 GLY A N 1
ATOM 2494 C CA . GLY A 1 305 ? 17.109 -12.513 -26.382 1.00 36.22 305 GLY A CA 1
ATOM 2495 C C . GLY A 1 305 ? 16.288 -13.782 -26.564 1.00 36.22 305 GLY A C 1
ATOM 2496 O O . GLY A 1 305 ? 15.155 -13.711 -27.034 1.00 36.22 305 GLY A O 1
ATOM 2497 N N . GLU A 1 306 ? 16.858 -14.907 -26.140 1.00 32.31 306 GLU A N 1
ATOM 2498 C CA . GLU A 1 306 ? 16.145 -16.023 -25.510 1.00 32.31 306 GLU A CA 1
ATOM 2499 C C . GLU A 1 306 ? 16.946 -16.495 -24.289 1.00 32.31 306 GLU A C 1
ATOM 2501 O O . GLU A 1 306 ? 18.183 -16.642 -24.409 1.00 32.31 306 GLU A O 1
#

pLDDT: mean 80.35, std 15.22, range [31.88, 96.5]

Secondary structure (DSSP, 8-state):
--PPPP---S---PPPP-SS--TTS--HHHHHHHHHHHHHHS-HHHHHHHTT--HHHHHHHHTSTT-HHHHHHHHHHHHHHHHHHHHHHHHHHHH-EEEEEEETTEEEEEEEE--HHHHHHHHHHH-HHHHS-S---PPPHHHHHHHHHHHHHHHHHHHHHHHHHHHHHHHHHHHHHHHHHHHHHHHHHHHHHHHS-HHHHHHHHHHHHHHHHTHHHHHHHHHHHHHHHHHHHHHHH--SHHHHHHHHHHHHHHHHHHHHHHHHHHHHHHHHHHHHHH-TTHHHHHHHHHHHHHHTT----S----